Protein AF-Q11071-F1 (afdb_monomer_lite)

pLDDT: mean 71.03, std 14.25, range [36.12, 90.06]

Organism: Caenorhabditis elegans (NCBI:txid6239)

Radius of gyration: 27.23 Å; chains: 1; bounding box: 65×76×70 Å

Secondary structure (DSSP, 8-state):
-------TTTHHHHHHHHHHHHHHHHHHHHHHHHHHHHHHT---TT--TTHHHHHHHHHHHHHHHHHHHHHHHHHHHHHHS-HHHHHHHHHHHHHHHHHHHHHHHHT-HHHHHHHHHHHHHHHHHHHHHHHHHHHHHH-TTSHHHHHHHGGGTTSSS-HHHHHHHHHHHHHHHHHHHHHHHHHHHHHHHHHHHHHHHHHHHHHHHHHHHHHTTSGGG---

Foldseek 3Di:
DDDDPPDPPPVVVVVVVVVVVVVVVVVVVVVVVVVVVVVVPPPPPPPPVPVVVVLLVVLVVLLVVCVVLLVVVLVVCVLQHDPVVSVVSCVLSVVLSVLSNVCSVVVDLVSLVVNLVVLVVVLVVLVVLLVLLVVLLVCVPDPSVVSRCVSVVPPPDDSSVVSVVSSVVSVVSSVSSVVSSVSSVVSSVVVVVVVVVVVVVVVVVVVVVVVVVPPVPPPD

Structure (mmCIF, N/CA/C/O backbone):
data_AF-Q11071-F1
#
_entry.id   AF-Q11071-F1
#
loop_
_atom_site.group_PDB
_atom_site.id
_atom_site.type_symbol
_atom_site.label_atom_id
_atom_site.label_alt_id
_atom_site.label_comp_id
_atom_site.label_asym_id
_atom_site.label_entity_id
_atom_site.label_seq_id
_atom_site.pdbx_PDB_ins_code
_atom_site.Cartn_x
_atom_site.Cartn_y
_atom_site.Cartn_z
_atom_site.occupancy
_atom_site.B_iso_or_equiv
_atom_site.auth_seq_id
_atom_site.auth_comp_id
_atom_site.auth_asym_id
_atom_site.auth_atom_id
_atom_site.pdbx_PDB_model_num
ATOM 1 N N . MET A 1 1 ? 12.630 -41.590 -46.627 1.00 36.50 1 MET A N 1
ATOM 2 C CA . MET A 1 1 ? 12.258 -41.739 -45.205 1.00 36.50 1 MET A CA 1
ATOM 3 C C . MET A 1 1 ? 13.290 -40.923 -44.448 1.00 36.50 1 MET A C 1
ATOM 5 O O . MET A 1 1 ? 14.458 -41.226 -44.630 1.00 36.50 1 MET A O 1
ATOM 9 N N . ASN A 1 2 ? 12.931 -39.683 -44.095 1.00 38.84 2 ASN A N 1
ATOM 10 C CA . ASN A 1 2 ? 12.589 -39.253 -42.719 1.00 38.84 2 ASN A CA 1
ATOM 11 C C . ASN A 1 2 ? 13.829 -39.336 -41.819 1.00 38.84 2 ASN A C 1
ATOM 13 O O . ASN A 1 2 ? 14.460 -40.381 -41.795 1.00 38.84 2 ASN A O 1
ATOM 17 N N . GLU A 1 3 ? 14.264 -38.325 -41.088 1.00 42.88 3 GLU A N 1
ATOM 18 C CA . GLU A 1 3 ? 13.745 -37.036 -40.618 1.00 42.88 3 GLU A CA 1
ATOM 19 C C . GLU A 1 3 ? 14.982 -36.144 -40.406 1.00 42.88 3 GLU A C 1
ATOM 21 O O . GLU A 1 3 ? 16.082 -36.676 -40.428 1.00 42.88 3 GLU A O 1
ATOM 26 N N . ASP A 1 4 ? 14.813 -34.825 -40.278 1.00 44.47 4 ASP A N 1
ATOM 27 C CA . ASP A 1 4 ? 15.576 -33.961 -39.345 1.00 44.47 4 ASP A CA 1
ATOM 28 C C . ASP A 1 4 ? 15.212 -32.491 -39.622 1.00 44.47 4 ASP A C 1
ATOM 30 O O . ASP A 1 4 ? 16.012 -31.652 -40.026 1.00 44.47 4 ASP A O 1
ATOM 34 N N . ASN A 1 5 ? 13.930 -32.177 -39.420 1.00 42.75 5 ASN A N 1
ATOM 35 C CA . ASN A 1 5 ? 13.449 -30.811 -39.241 1.00 42.75 5 ASN A CA 1
ATOM 36 C C . ASN A 1 5 ? 13.409 -30.533 -37.734 1.00 42.75 5 ASN A C 1
ATOM 38 O O . ASN A 1 5 ? 12.334 -30.624 -37.156 1.00 42.75 5 ASN A O 1
ATOM 42 N N . HIS A 1 6 ? 14.539 -30.246 -37.078 1.00 44.31 6 HIS A N 1
ATOM 43 C CA . HIS A 1 6 ? 14.520 -29.751 -35.690 1.00 44.31 6 HIS A CA 1
ATOM 44 C C . HIS A 1 6 ? 15.810 -29.017 -35.259 1.00 44.31 6 HIS A C 1
ATOM 46 O O . HIS A 1 6 ? 16.334 -29.266 -34.184 1.00 44.31 6 HIS A O 1
ATOM 52 N N . GLU A 1 7 ? 16.308 -28.047 -36.036 1.00 44.81 7 GLU A N 1
ATOM 53 C CA . GLU A 1 7 ? 17.366 -27.125 -35.544 1.00 44.81 7 GLU A CA 1
ATOM 54 C C . GLU A 1 7 ? 17.060 -25.627 -35.726 1.00 44.81 7 GLU A C 1
ATOM 56 O O . GLU A 1 7 ? 17.846 -24.766 -35.340 1.00 44.81 7 GLU A O 1
ATOM 61 N N . SER A 1 8 ? 15.875 -25.257 -36.218 1.00 44.81 8 SER A N 1
ATOM 62 C CA . SER A 1 8 ? 15.530 -23.843 -36.453 1.00 44.81 8 SER A CA 1
ATOM 63 C C . SER A 1 8 ? 15.070 -23.068 -35.206 1.00 44.81 8 SER A C 1
ATOM 65 O O . SER A 1 8 ? 14.803 -21.874 -35.311 1.00 44.81 8 SER A O 1
ATOM 67 N N . SER A 1 9 ? 14.959 -23.704 -34.032 1.00 50.16 9 SER A N 1
ATOM 68 C CA . SER A 1 9 ? 14.473 -23.041 -32.805 1.00 50.16 9 SER A CA 1
ATOM 69 C C . SER A 1 9 ? 15.565 -22.643 -31.806 1.00 50.16 9 SER A C 1
ATOM 71 O O . SER A 1 9 ? 15.264 -21.872 -30.900 1.00 50.16 9 SER A O 1
ATOM 73 N N . SER A 1 10 ? 16.818 -23.093 -31.962 1.00 50.28 10 SER A N 1
ATOM 74 C CA . SER A 1 10 ? 17.903 -22.729 -31.027 1.00 50.28 10 SER A CA 1
ATOM 75 C C . SER A 1 10 ? 18.514 -21.356 -31.329 1.00 50.28 10 SER A C 1
ATOM 77 O O . SER A 1 10 ? 18.768 -20.579 -30.413 1.00 50.28 10 SER A O 1
ATOM 79 N N . SER A 1 11 ? 18.681 -21.000 -32.608 1.00 52.38 11 SER A N 1
ATOM 80 C CA . SER A 1 11 ? 19.392 -19.769 -33.002 1.00 52.38 11 SER A CA 1
ATOM 81 C C . SER A 1 11 ? 18.664 -18.473 -32.621 1.00 52.38 11 SER A C 1
ATOM 83 O O . SER A 1 11 ? 19.285 -17.420 -32.487 1.00 52.38 11 SER A O 1
ATOM 85 N N . GLY A 1 12 ? 17.344 -18.530 -32.420 1.00 52.00 12 GLY A N 1
ATOM 86 C CA . GLY A 1 12 ? 16.546 -17.370 -32.022 1.00 52.00 12 GLY A CA 1
ATOM 87 C C . GLY A 1 12 ? 16.786 -16.928 -30.576 1.00 52.00 12 GLY A C 1
ATOM 88 O O . GLY A 1 12 ? 16.732 -15.731 -30.295 1.00 52.00 12 GLY A O 1
ATOM 89 N N . CYS A 1 13 ? 17.072 -17.869 -29.667 1.00 50.22 13 CYS A N 1
ATOM 90 C CA . CYS A 1 13 ? 17.353 -17.559 -28.264 1.00 50.22 13 CYS A CA 1
ATOM 91 C C . CYS A 1 13 ? 18.758 -16.978 -28.082 1.00 50.22 13 CYS A C 1
ATOM 93 O O . CYS A 1 13 ? 18.899 -15.986 -27.368 1.00 50.22 13 CYS A O 1
ATOM 95 N N . ASP A 1 14 ? 19.762 -17.527 -28.768 1.00 59.16 14 ASP A N 1
ATOM 96 C CA . ASP A 1 14 ? 21.152 -17.067 -28.648 1.00 59.16 14 ASP A CA 1
ATOM 97 C C . ASP A 1 14 ? 21.303 -15.610 -29.106 1.00 59.16 14 ASP A C 1
ATOM 99 O O . ASP A 1 14 ? 21.847 -14.780 -28.378 1.00 59.16 14 ASP A O 1
ATOM 103 N N . ASN A 1 15 ? 20.687 -15.251 -30.238 1.00 63.69 15 ASN A N 1
ATOM 104 C CA . ASN A 1 15 ? 20.691 -13.875 -30.745 1.00 63.69 15 ASN A CA 1
ATOM 105 C C . ASN A 1 15 ? 19.992 -12.890 -29.790 1.00 63.69 15 ASN A C 1
ATOM 107 O O . ASN A 1 15 ? 20.381 -11.725 -29.686 1.00 63.69 15 ASN A O 1
ATOM 111 N N . GLN A 1 16 ? 18.947 -13.338 -29.086 1.00 67.44 16 GLN A N 1
ATOM 112 C CA . GLN A 1 16 ? 18.224 -12.494 -28.136 1.00 67.44 16 GLN A CA 1
ATOM 113 C C . GLN A 1 16 ? 19.032 -12.279 -26.848 1.00 67.44 16 GLN A C 1
ATOM 115 O O . GLN A 1 16 ? 19.035 -11.175 -26.299 1.00 67.44 16 GLN A O 1
ATOM 120 N N . ILE A 1 17 ? 19.750 -13.311 -26.392 1.00 68.81 17 ILE A N 1
ATOM 121 C CA . ILE A 1 17 ? 20.657 -13.223 -25.244 1.00 68.81 17 ILE A CA 1
ATOM 122 C C . ILE A 1 17 ? 21.839 -12.311 -25.580 1.00 68.81 17 ILE A C 1
ATOM 124 O O . ILE A 1 17 ? 22.133 -11.413 -24.793 1.00 68.81 17 ILE A O 1
ATOM 128 N N . GLU A 1 18 ? 22.468 -12.461 -26.750 1.00 69.44 18 GLU A N 1
ATOM 129 C CA . GLU A 1 18 ? 23.557 -11.572 -27.175 1.00 69.44 18 GLU A CA 1
ATOM 130 C C . GLU A 1 18 ? 23.107 -10.111 -27.266 1.00 69.44 18 GLU A C 1
ATOM 132 O O . GLU A 1 18 ? 23.818 -9.219 -26.798 1.00 69.44 18 GLU A O 1
ATOM 137 N N . PHE A 1 19 ? 21.904 -9.848 -27.788 1.00 72.62 19 PHE A N 1
ATOM 138 C CA . PHE A 1 19 ? 21.353 -8.494 -27.830 1.00 72.62 19 PHE A CA 1
ATOM 139 C C . PHE A 1 19 ? 21.154 -7.912 -26.422 1.00 72.62 19 PHE A C 1
ATOM 141 O O . PHE A 1 19 ? 21.550 -6.775 -26.160 1.00 72.62 19 PHE A O 1
ATOM 148 N N . LEU A 1 20 ? 20.603 -8.695 -25.489 1.00 65.38 20 LEU A N 1
ATOM 149 C CA . LEU A 1 20 ? 20.411 -8.268 -24.100 1.00 65.38 20 LEU A CA 1
ATOM 150 C C . LEU A 1 20 ? 21.740 -8.040 -23.366 1.00 65.38 20 LEU A C 1
ATOM 152 O O . LEU A 1 20 ? 21.858 -7.076 -22.607 1.00 65.38 20 LEU A O 1
ATOM 156 N N . VAL A 1 21 ? 22.744 -8.892 -23.597 1.00 72.88 21 VAL A N 1
ATOM 157 C CA . VAL A 1 21 ? 24.089 -8.749 -23.016 1.00 72.88 21 VAL A CA 1
ATOM 158 C C . VAL A 1 21 ? 24.789 -7.518 -23.587 1.00 72.88 21 VAL A C 1
ATOM 160 O O . VAL A 1 21 ? 25.331 -6.722 -22.820 1.00 72.88 21 VAL A O 1
ATOM 163 N N . SER A 1 22 ? 24.713 -7.301 -24.901 1.00 74.12 22 SER A N 1
ATOM 164 C CA . SER A 1 22 ? 25.274 -6.119 -25.562 1.00 74.12 22 SER A CA 1
ATOM 165 C C . SER A 1 22 ? 24.619 -4.828 -25.060 1.00 74.12 22 SER A C 1
ATOM 167 O O . SER A 1 22 ? 25.308 -3.873 -24.692 1.00 74.12 22 SER A O 1
ATOM 169 N N . GLU A 1 23 ? 23.288 -4.810 -24.921 1.00 69.69 23 GLU A N 1
ATOM 170 C CA . GLU A 1 23 ? 22.577 -3.660 -24.360 1.00 69.69 23 GLU A CA 1
ATOM 171 C C . GLU A 1 23 ? 22.965 -3.417 -22.889 1.00 69.69 23 GLU A C 1
ATOM 173 O O . GLU A 1 23 ? 23.154 -2.267 -22.476 1.00 69.69 23 GLU A O 1
ATOM 178 N N . ALA A 1 24 ? 23.140 -4.482 -22.098 1.00 62.06 24 ALA A N 1
ATOM 179 C CA . ALA A 1 24 ? 23.578 -4.398 -20.707 1.00 62.06 24 ALA A CA 1
ATOM 180 C C . ALA A 1 24 ? 25.017 -3.871 -20.580 1.00 62.06 24 ALA A C 1
ATOM 182 O O . ALA A 1 24 ? 25.269 -2.982 -19.761 1.00 62.06 24 ALA A O 1
ATOM 183 N N . GLU A 1 25 ? 25.952 -4.343 -21.408 1.00 69.94 25 GLU A N 1
ATOM 184 C CA . GLU A 1 25 ? 27.324 -3.831 -21.448 1.00 69.94 25 GLU A CA 1
ATOM 185 C C . GLU A 1 25 ? 27.373 -2.371 -21.887 1.00 69.94 25 GLU A C 1
ATOM 187 O O . GLU A 1 25 ? 28.080 -1.562 -21.285 1.00 69.94 25 GLU A O 1
ATOM 192 N N . GLN A 1 26 ? 26.596 -2.001 -22.903 1.00 71.25 26 GLN A N 1
ATOM 193 C CA . GLN A 1 26 ? 26.550 -0.633 -23.403 1.00 71.25 26 GLN A CA 1
ATOM 194 C C . GLN A 1 26 ? 25.888 0.316 -22.400 1.00 71.25 26 GLN A C 1
ATOM 196 O O . GLN A 1 26 ? 26.291 1.475 -22.274 1.00 71.25 26 GLN A O 1
ATOM 201 N N . ARG A 1 27 ? 24.906 -0.156 -21.622 1.00 61.56 27 ARG A N 1
ATOM 202 C CA . ARG A 1 27 ? 24.421 0.567 -20.436 1.00 61.56 27 ARG A CA 1
ATOM 203 C C . ARG A 1 27 ? 25.525 0.701 -19.389 1.00 61.56 27 ARG A C 1
ATOM 205 O O . ARG A 1 27 ? 25.718 1.799 -18.883 1.00 61.56 27 ARG A O 1
ATOM 212 N N . ARG A 1 28 ? 26.293 -0.356 -19.115 1.00 60.75 28 ARG A N 1
ATOM 213 C CA . ARG A 1 28 ? 27.380 -0.340 -18.120 1.00 60.75 28 ARG A CA 1
ATOM 214 C C . ARG A 1 28 ? 28.510 0.622 -18.493 1.00 60.75 28 ARG A C 1
ATOM 216 O O . ARG A 1 28 ? 28.950 1.387 -17.644 1.00 60.75 28 ARG A O 1
ATOM 223 N N . ARG A 1 29 ? 28.938 0.646 -19.760 1.00 61.62 29 ARG A N 1
ATOM 224 C CA . ARG A 1 29 ? 29.950 1.599 -20.252 1.00 61.62 29 ARG A CA 1
ATOM 225 C C . ARG A 1 29 ? 29.457 3.038 -20.162 1.00 61.62 29 ARG A C 1
ATOM 227 O O . ARG A 1 29 ? 30.209 3.896 -19.717 1.00 61.62 29 ARG A O 1
ATOM 234 N N . ARG A 1 30 ? 28.192 3.291 -20.520 1.00 63.41 30 ARG A N 1
ATOM 235 C CA . ARG A 1 30 ? 27.581 4.620 -20.363 1.00 63.41 30 ARG A CA 1
ATOM 236 C C . ARG A 1 30 ? 27.528 5.054 -18.901 1.00 63.41 30 ARG A C 1
ATOM 238 O O . ARG A 1 30 ? 27.844 6.199 -18.626 1.00 63.41 30 ARG A O 1
ATOM 245 N N . VAL A 1 31 ? 27.197 4.150 -17.976 1.00 60.09 31 VAL A N 1
ATOM 246 C CA . VAL A 1 31 ? 27.212 4.443 -16.532 1.00 60.09 31 VAL A CA 1
ATOM 247 C C . VAL A 1 31 ? 28.629 4.744 -16.039 1.00 60.09 31 VAL A C 1
ATOM 249 O O . VAL A 1 31 ? 28.816 5.752 -15.375 1.00 60.09 31 VAL A O 1
ATOM 252 N N . ASN A 1 32 ? 29.636 3.951 -16.417 1.00 59.84 32 ASN A N 1
ATOM 253 C CA . ASN A 1 32 ? 31.022 4.200 -16.001 1.00 59.84 32 ASN A CA 1
ATOM 254 C C . ASN A 1 32 ? 31.577 5.520 -16.561 1.00 59.84 32 ASN A C 1
ATOM 256 O O . ASN A 1 32 ? 32.271 6.253 -15.858 1.00 59.84 32 ASN A O 1
ATOM 260 N N . HIS A 1 33 ? 31.279 5.832 -17.826 1.00 58.00 33 HIS A N 1
ATOM 261 C CA . HIS A 1 33 ? 31.698 7.094 -18.432 1.00 58.00 33 HIS A CA 1
ATOM 262 C C . HIS A 1 33 ? 31.021 8.286 -17.744 1.00 58.00 33 HIS A C 1
ATOM 264 O O . HIS A 1 33 ? 31.693 9.264 -17.425 1.00 58.00 33 HIS A O 1
ATOM 270 N N . LEU A 1 34 ? 29.729 8.158 -17.434 1.00 55.38 34 LEU A N 1
ATOM 271 C CA . LEU A 1 34 ? 28.961 9.140 -16.677 1.00 55.38 34 LEU A CA 1
ATOM 272 C C . LEU A 1 34 ? 29.516 9.333 -15.257 1.00 55.38 34 LEU A C 1
ATOM 274 O O . LEU A 1 34 ? 29.673 10.465 -14.818 1.00 55.38 34 LEU A O 1
ATOM 278 N N . ASP A 1 35 ? 29.857 8.250 -14.549 1.00 50.53 35 ASP A N 1
ATOM 279 C CA . ASP A 1 35 ? 30.454 8.326 -13.209 1.00 50.53 35 ASP A CA 1
ATOM 280 C C . ASP A 1 35 ? 31.810 9.055 -13.240 1.00 50.53 35 ASP A C 1
ATOM 282 O O . ASP A 1 35 ? 32.151 9.757 -12.288 1.00 50.53 35 ASP A O 1
ATOM 286 N N . THR A 1 36 ? 32.560 8.938 -14.341 1.00 58.50 36 THR A N 1
ATOM 287 C CA . THR A 1 36 ? 33.844 9.633 -14.526 1.00 58.50 36 THR A CA 1
ATOM 288 C C . THR A 1 36 ? 33.645 11.122 -14.834 1.00 58.50 36 THR A C 1
ATOM 290 O O . THR A 1 36 ? 34.342 11.961 -14.270 1.00 58.50 36 THR A O 1
ATOM 293 N N . GLU A 1 37 ? 32.669 11.471 -15.681 1.00 53.06 37 GLU A N 1
ATOM 294 C CA . GLU A 1 37 ? 32.347 12.869 -16.016 1.00 53.06 37 GLU A CA 1
ATOM 295 C C . GLU A 1 37 ? 31.746 13.630 -14.829 1.00 53.06 37 GLU A C 1
ATOM 297 O O . GLU A 1 37 ? 32.111 14.778 -14.578 1.00 53.06 37 GLU A O 1
ATOM 302 N N . VAL A 1 38 ? 30.880 12.979 -14.047 1.00 50.75 38 VAL A N 1
ATOM 303 C CA . VAL A 1 38 ? 30.287 13.575 -12.842 1.00 50.75 38 VAL A CA 1
ATOM 304 C C . VAL A 1 38 ? 31.353 13.830 -11.770 1.00 50.75 38 VAL A C 1
ATOM 306 O O . VAL A 1 38 ? 31.329 14.896 -11.159 1.00 50.75 38 VAL A O 1
ATOM 309 N N . HIS A 1 39 ? 32.339 12.937 -11.598 1.00 47.88 39 HIS A N 1
ATOM 310 C CA . HIS A 1 39 ? 33.484 13.193 -10.706 1.00 47.88 39 HIS A CA 1
ATOM 311 C C . HIS A 1 39 ? 34.322 14.407 -11.144 1.00 47.88 39 HIS A C 1
ATOM 313 O O . HIS A 1 39 ? 34.897 15.094 -10.302 1.00 47.88 39 HIS A O 1
ATOM 319 N N . GLY A 1 40 ? 34.399 14.686 -12.448 1.00 48.75 40 GLY A N 1
ATOM 320 C CA . GLY A 1 40 ? 35.151 15.824 -12.985 1.00 48.75 40 GLY A CA 1
ATOM 321 C C . GLY A 1 40 ? 34.496 17.189 -12.747 1.00 48.75 40 GLY A C 1
ATOM 322 O O . GLY A 1 40 ? 35.185 18.206 -12.772 1.00 48.75 40 GLY A O 1
ATOM 323 N N . LEU A 1 41 ? 33.184 17.233 -12.496 1.00 46.84 41 LEU A N 1
ATOM 324 C CA . LEU A 1 41 ? 32.409 18.478 -12.410 1.00 46.84 41 LEU A CA 1
ATOM 325 C C . LEU A 1 41 ? 32.324 19.086 -11.001 1.00 46.84 41 LEU A C 1
ATOM 327 O O . LEU A 1 41 ? 31.659 20.106 -10.831 1.00 46.84 41 LEU A O 1
ATOM 331 N N . GLY A 1 42 ? 32.993 18.511 -9.993 1.00 41.66 42 GLY A N 1
ATOM 332 C CA . GLY A 1 42 ? 33.158 19.120 -8.660 1.00 41.66 42 GLY A CA 1
ATOM 333 C C . GLY A 1 42 ? 31.860 19.385 -7.876 1.00 41.66 42 GLY A C 1
ATOM 334 O O . GLY A 1 42 ? 31.904 19.946 -6.782 1.00 41.66 42 GLY A O 1
ATOM 335 N N . TYR A 1 43 ? 30.705 18.980 -8.410 1.00 40.56 43 TYR A N 1
ATOM 336 C CA . TYR A 1 43 ? 29.418 18.994 -7.730 1.00 40.56 43 TYR A CA 1
ATOM 337 C C . TYR A 1 43 ? 29.271 17.693 -6.951 1.00 40.56 43 TYR A C 1
ATOM 339 O O . TYR A 1 43 ? 28.659 16.724 -7.396 1.00 40.56 43 TYR A O 1
ATOM 347 N N . ASP A 1 44 ? 29.820 17.725 -5.744 1.00 42.28 44 ASP A N 1
ATOM 348 C CA . ASP A 1 44 ? 29.814 16.634 -4.780 1.00 42.28 44 ASP A CA 1
ATOM 349 C C . ASP A 1 44 ? 28.788 16.840 -3.636 1.00 42.28 44 ASP A C 1
ATOM 351 O O . ASP A 1 44 ? 29.124 16.600 -2.477 1.00 42.28 44 ASP A O 1
ATOM 355 N N . PRO A 1 45 ? 27.503 17.223 -3.851 1.00 45.41 45 PRO A N 1
ATOM 356 C CA . PRO A 1 45 ? 26.546 17.104 -2.752 1.00 45.41 45 PRO A CA 1
ATOM 357 C C . PRO A 1 45 ? 26.273 15.631 -2.390 1.00 45.41 45 PRO A C 1
ATOM 359 O O . PRO A 1 45 ? 25.679 15.365 -1.347 1.00 45.41 45 PRO A O 1
ATOM 362 N N . PHE A 1 46 ? 26.726 14.660 -3.200 1.00 41.12 46 PHE A N 1
ATOM 363 C CA . PHE A 1 46 ? 26.522 13.233 -2.941 1.00 41.12 46 PHE A CA 1
ATOM 364 C C . PHE A 1 46 ? 27.715 12.324 -3.294 1.00 41.12 46 PHE A C 1
ATOM 366 O O . PHE A 1 46 ? 27.493 11.161 -3.648 1.00 41.12 46 PHE A O 1
ATOM 373 N N . SER A 1 47 ? 28.968 12.767 -3.113 1.00 36.53 47 SER A N 1
ATOM 374 C CA . SER A 1 47 ? 30.128 11.855 -3.028 1.00 36.53 47 SER A CA 1
ATOM 375 C C . SER A 1 47 ? 30.120 11.060 -1.712 1.00 36.53 47 SER A C 1
ATOM 377 O O . SER A 1 47 ? 31.016 11.101 -0.880 1.00 36.53 47 SER A O 1
ATOM 379 N N . TYR A 1 48 ? 29.064 10.272 -1.515 1.00 40.59 48 TYR A N 1
ATOM 380 C CA . TYR A 1 48 ? 28.990 9.234 -0.496 1.00 40.59 48 TYR A CA 1
ATOM 381 C C . TYR A 1 48 ? 28.841 7.892 -1.213 1.00 40.59 48 TYR A C 1
ATOM 383 O O . TYR A 1 48 ? 27.734 7.407 -1.467 1.00 40.59 48 TYR A O 1
ATOM 391 N N . CYS A 1 49 ? 29.994 7.297 -1.531 1.00 41.38 49 CYS A N 1
ATOM 392 C CA . CYS A 1 49 ? 30.230 6.082 -2.330 1.00 41.38 49 CYS A CA 1
ATOM 393 C C . CYS A 1 49 ? 29.584 4.772 -1.799 1.00 41.38 49 CYS A C 1
ATOM 395 O O . CYS A 1 49 ? 29.968 3.676 -2.189 1.00 41.38 49 CYS A O 1
ATOM 397 N N . GLY A 1 50 ? 28.584 4.851 -0.916 1.00 36.12 50 GLY A N 1
ATOM 398 C CA . GLY A 1 50 ? 27.857 3.703 -0.358 1.00 36.12 50 GLY A CA 1
ATOM 399 C C . GLY A 1 50 ? 26.333 3.855 -0.342 1.00 36.12 50 GLY A C 1
ATOM 400 O O . GLY A 1 50 ? 25.628 2.891 -0.043 1.00 36.12 50 GLY A O 1
ATOM 401 N N . ARG A 1 51 ? 25.781 5.033 -0.685 1.00 42.94 51 ARG A N 1
ATOM 402 C CA . ARG A 1 51 ? 24.339 5.281 -0.520 1.00 42.94 51 ARG A CA 1
ATOM 403 C C . ARG A 1 51 ? 23.474 4.772 -1.671 1.00 42.94 51 ARG A C 1
ATOM 405 O O . ARG A 1 51 ? 22.384 4.309 -1.386 1.00 42.94 51 ARG A O 1
ATOM 412 N N . ARG A 1 52 ? 23.913 4.772 -2.941 1.00 50.72 52 ARG A N 1
ATOM 413 C CA . ARG A 1 52 ? 23.077 4.243 -4.054 1.00 50.72 52 ARG A CA 1
ATOM 414 C C . ARG A 1 52 ? 22.695 2.776 -3.839 1.00 50.72 52 ARG A C 1
ATOM 416 O O . ARG A 1 52 ? 21.535 2.414 -4.008 1.00 50.72 52 ARG A O 1
ATOM 423 N N . VAL A 1 53 ? 23.657 1.955 -3.409 1.00 51.69 53 VAL A N 1
ATOM 424 C CA . VAL A 1 53 ? 23.403 0.554 -3.041 1.00 51.69 53 VAL A CA 1
ATOM 425 C C . VAL A 1 53 ? 22.472 0.490 -1.834 1.00 51.69 53 VAL A C 1
ATOM 427 O O . VAL A 1 53 ? 21.539 -0.298 -1.846 1.00 51.69 53 VAL A O 1
ATOM 430 N N . HIS A 1 54 ? 22.668 1.355 -0.836 1.00 53.97 54 HIS A N 1
ATOM 431 C CA . HIS A 1 54 ? 21.828 1.398 0.360 1.00 53.97 54 HIS A CA 1
ATOM 432 C C . HIS A 1 54 ? 20.386 1.837 0.079 1.00 53.97 54 HIS A C 1
ATOM 434 O O . HIS A 1 54 ? 19.475 1.264 0.656 1.00 53.97 54 HIS A O 1
ATOM 440 N N . VAL A 1 55 ? 20.163 2.821 -0.797 1.00 57.12 55 VAL A N 1
ATOM 441 C CA . VAL A 1 55 ? 18.829 3.293 -1.196 1.00 57.12 55 VAL A CA 1
ATOM 442 C C . VAL A 1 55 ? 18.111 2.185 -1.952 1.00 57.12 55 VAL A C 1
ATOM 444 O O . VAL A 1 55 ? 17.049 1.762 -1.521 1.00 57.12 55 VAL A O 1
ATOM 447 N N . LEU A 1 56 ? 18.741 1.615 -2.986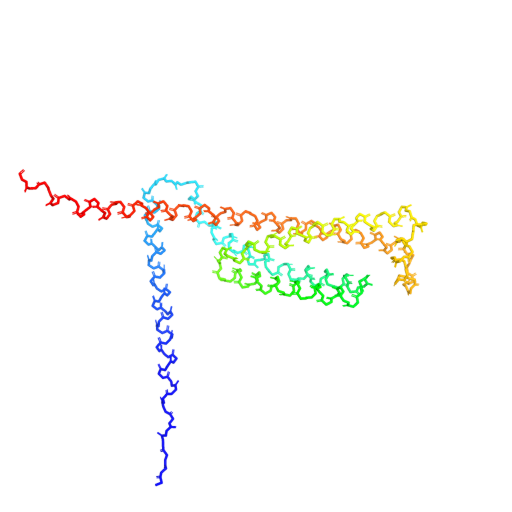 1.00 60.12 56 LEU A N 1
ATOM 448 C CA . LEU A 1 56 ? 18.164 0.491 -3.732 1.00 60.12 56 LEU A CA 1
ATOM 449 C C . LEU A 1 56 ? 17.911 -0.734 -2.841 1.00 60.12 56 LEU A C 1
ATOM 451 O O . LEU A 1 56 ? 16.921 -1.444 -3.022 1.00 60.12 56 LEU A O 1
ATOM 455 N N . LEU A 1 57 ? 18.797 -1.001 -1.878 1.00 64.62 57 LEU A N 1
ATOM 456 C CA . LEU A 1 57 ? 18.624 -2.069 -0.897 1.00 64.62 57 LEU A CA 1
ATOM 457 C C . LEU A 1 57 ? 17.489 -1.746 0.079 1.00 64.62 57 LEU A C 1
ATOM 459 O O . LEU A 1 57 ? 16.716 -2.649 0.391 1.00 64.62 57 LEU A O 1
ATOM 463 N N . LEU A 1 58 ? 17.326 -0.484 0.493 1.00 65.06 58 LEU A N 1
ATOM 464 C CA . LEU A 1 58 ? 16.180 -0.036 1.284 1.00 65.06 58 LEU A CA 1
ATOM 465 C C . LEU A 1 58 ? 14.884 -0.252 0.512 1.00 65.06 58 LEU A C 1
ATOM 467 O O . LEU A 1 58 ? 13.963 -0.841 1.062 1.00 65.06 58 LEU A O 1
ATOM 471 N N . THR A 1 59 ? 14.817 0.153 -0.758 1.00 67.44 59 THR A N 1
ATOM 472 C CA . THR A 1 59 ? 13.622 -0.024 -1.590 1.00 67.44 59 THR A CA 1
ATOM 473 C C . THR A 1 59 ? 13.282 -1.509 -1.750 1.00 67.44 59 THR A C 1
ATOM 475 O O . THR A 1 59 ? 12.116 -1.888 -1.652 1.00 67.44 59 THR A O 1
ATOM 478 N N . LYS A 1 60 ? 14.287 -2.384 -1.924 1.00 70.25 60 LYS A N 1
ATOM 479 C CA . LYS A 1 60 ? 14.089 -3.845 -1.946 1.00 70.25 60 LYS A CA 1
ATOM 480 C C . LYS A 1 60 ? 13.582 -4.381 -0.609 1.00 70.25 60 LYS A C 1
ATOM 482 O O . LYS A 1 60 ? 12.623 -5.145 -0.593 1.00 70.25 60 LYS A O 1
ATOM 487 N N . LEU A 1 61 ? 14.201 -3.975 0.499 1.00 72.25 61 LEU A N 1
ATOM 488 C CA . LEU A 1 61 ? 13.792 -4.382 1.843 1.00 72.25 61 LEU A CA 1
ATOM 489 C C . LEU A 1 61 ? 12.351 -3.940 2.123 1.00 72.25 61 LEU A C 1
ATOM 491 O O . LEU A 1 61 ? 11.551 -4.733 2.603 1.00 72.25 61 LEU A O 1
ATOM 495 N N . ILE A 1 62 ? 12.003 -2.709 1.756 1.00 71.12 62 ILE A N 1
ATOM 496 C CA . ILE A 1 62 ? 10.657 -2.150 1.896 1.00 71.12 62 ILE A CA 1
ATOM 497 C C . ILE A 1 62 ? 9.665 -2.906 1.028 1.00 71.12 62 ILE A C 1
ATOM 499 O O . ILE A 1 62 ? 8.610 -3.267 1.530 1.00 71.12 62 ILE A O 1
ATOM 503 N N . SER A 1 63 ? 10.004 -3.200 -0.231 1.00 69.50 63 SER A N 1
ATOM 504 C CA . SER A 1 63 ? 9.137 -3.990 -1.107 1.00 69.50 63 SER A CA 1
ATOM 505 C C . SER A 1 63 ? 8.846 -5.375 -0.540 1.00 69.50 63 SER A C 1
ATOM 507 O O . SER A 1 63 ? 7.788 -5.910 -0.840 1.00 69.50 63 SER A O 1
ATOM 509 N N . VAL A 1 64 ? 9.762 -5.972 0.225 1.00 73.50 64 VAL A N 1
ATOM 510 C CA . VAL A 1 64 ? 9.528 -7.253 0.908 1.00 73.50 64 VAL A CA 1
ATOM 511 C C . VAL A 1 64 ? 8.722 -7.041 2.190 1.00 73.50 64 VAL A C 1
ATOM 513 O O . VAL A 1 64 ? 7.821 -7.823 2.482 1.00 73.50 64 VAL A O 1
ATOM 516 N N . LEU A 1 65 ? 9.005 -5.970 2.936 1.00 74.31 65 LEU A N 1
ATOM 517 C CA . LEU A 1 65 ? 8.342 -5.646 4.198 1.00 74.31 65 LEU A CA 1
ATOM 518 C C . LEU A 1 65 ? 6.873 -5.240 4.002 1.00 74.31 65 LEU A C 1
ATOM 520 O O . LEU A 1 65 ? 6.052 -5.543 4.857 1.00 74.31 65 LEU A O 1
ATOM 524 N N . THR A 1 66 ? 6.513 -4.586 2.893 1.00 73.31 66 THR A N 1
ATOM 525 C CA . THR A 1 66 ? 5.130 -4.164 2.603 1.00 73.31 66 THR A CA 1
ATOM 526 C C . THR A 1 66 ? 4.201 -5.328 2.272 1.00 73.31 66 THR A C 1
ATOM 528 O O . THR A 1 66 ? 3.000 -5.216 2.502 1.00 73.31 66 THR A O 1
ATOM 531 N N . ILE A 1 67 ? 4.725 -6.466 1.801 1.00 78.69 67 ILE A N 1
ATOM 532 C CA . ILE A 1 67 ? 3.922 -7.651 1.457 1.00 78.69 67 ILE A CA 1
ATOM 533 C C . ILE A 1 67 ? 3.089 -8.158 2.642 1.00 78.69 67 ILE A C 1
ATOM 535 O O . ILE A 1 67 ? 1.863 -8.206 2.514 1.00 78.69 67 ILE A O 1
ATOM 539 N N . PRO A 1 68 ? 3.684 -8.506 3.802 1.00 79.06 68 PRO A N 1
ATOM 540 C CA . PRO A 1 68 ? 2.905 -8.958 4.950 1.00 79.06 68 PRO A CA 1
ATOM 541 C C . PRO A 1 68 ? 1.941 -7.881 5.463 1.00 79.06 68 PRO A C 1
ATOM 543 O O . PRO A 1 68 ? 0.853 -8.221 5.921 1.00 79.06 68 PRO A O 1
ATOM 546 N N . PHE A 1 69 ? 2.286 -6.595 5.338 1.00 78.38 69 PHE A N 1
ATOM 547 C CA . PHE A 1 69 ? 1.387 -5.506 5.725 1.00 78.38 69 PHE A CA 1
ATOM 548 C C . PHE A 1 69 ? 0.145 -5.433 4.835 1.00 78.38 69 PHE A C 1
ATOM 550 O O . PHE A 1 69 ? -0.967 -5.358 5.353 1.00 78.38 69 PHE A O 1
ATOM 557 N N . TYR A 1 70 ? 0.295 -5.531 3.513 1.00 80.75 70 TYR A N 1
ATOM 558 C CA . TYR A 1 70 ? -0.858 -5.561 2.615 1.00 80.75 70 TYR A CA 1
ATOM 559 C C . TYR A 1 70 ? -1.718 -6.807 2.824 1.00 80.75 70 TYR A C 1
ATOM 561 O O . TYR A 1 70 ? -2.941 -6.703 2.807 1.00 80.75 70 TYR A O 1
ATOM 569 N N . VAL A 1 71 ? -1.109 -7.966 3.093 1.00 82.69 71 VAL A N 1
ATOM 570 C CA . VAL A 1 71 ? -1.857 -9.180 3.454 1.00 82.69 71 VAL A CA 1
ATOM 571 C C . VAL A 1 71 ? -2.660 -8.963 4.741 1.00 82.69 71 VAL A C 1
ATOM 573 O O . VAL A 1 71 ? -3.840 -9.305 4.780 1.00 82.69 71 VAL A O 1
ATOM 576 N N . ALA A 1 72 ? -2.074 -8.337 5.766 1.00 80.88 72 ALA A N 1
ATOM 577 C CA . ALA A 1 72 ? -2.778 -8.017 7.007 1.00 80.88 72 ALA A CA 1
ATOM 578 C C . ALA A 1 72 ? -3.965 -7.064 6.778 1.00 80.88 72 ALA A C 1
ATOM 580 O O . ALA A 1 72 ? -5.047 -7.296 7.318 1.00 80.88 72 ALA A O 1
ATOM 581 N N . ILE A 1 73 ? -3.800 -6.042 5.931 1.00 80.44 73 ILE A N 1
ATOM 582 C CA . ILE A 1 73 ? -4.882 -5.115 5.559 1.00 80.44 73 ILE A CA 1
ATOM 583 C C . ILE A 1 73 ? -5.993 -5.846 4.790 1.00 80.44 73 ILE A C 1
ATOM 585 O O . ILE A 1 73 ? -7.167 -5.636 5.084 1.00 80.44 73 ILE A O 1
ATOM 589 N N . ILE A 1 74 ? -5.661 -6.745 3.853 1.00 81.69 74 ILE A N 1
ATOM 590 C CA . ILE A 1 74 ? -6.662 -7.556 3.129 1.00 81.69 74 ILE A CA 1
ATOM 591 C C . ILE A 1 74 ? -7.463 -8.415 4.101 1.00 81.69 74 ILE A C 1
ATOM 593 O O . ILE A 1 74 ? -8.690 -8.466 4.002 1.00 81.69 74 ILE A O 1
ATOM 597 N N . ILE A 1 75 ? -6.788 -9.078 5.043 1.00 83.06 75 ILE A N 1
ATOM 598 C CA . ILE A 1 75 ? -7.448 -9.889 6.069 1.00 83.06 75 ILE A CA 1
ATOM 599 C C . ILE A 1 75 ? -8.389 -9.006 6.892 1.00 83.06 75 ILE A C 1
ATOM 601 O O . ILE A 1 75 ? -9.552 -9.358 7.063 1.00 83.06 75 ILE A O 1
ATOM 605 N N . PHE A 1 76 ? -7.931 -7.829 7.324 1.00 80.00 76 PHE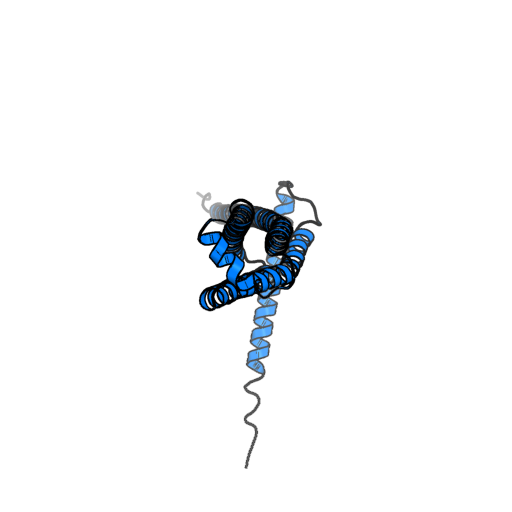 A N 1
ATOM 606 C CA . PHE A 1 76 ? -8.753 -6.887 8.080 1.00 80.00 76 PHE A CA 1
ATOM 607 C C . PHE A 1 76 ? -10.000 -6.443 7.303 1.00 80.00 76 PHE A C 1
ATOM 609 O O . PHE A 1 76 ? -11.117 -6.521 7.812 1.00 80.00 76 PHE A O 1
ATOM 616 N N . ILE A 1 77 ? -9.837 -6.037 6.042 1.00 81.69 77 ILE A N 1
ATOM 617 C CA . ILE A 1 77 ? -10.957 -5.640 5.179 1.00 81.69 77 ILE A CA 1
ATOM 618 C C . ILE A 1 77 ? -11.904 -6.820 4.935 1.00 81.69 77 ILE A C 1
ATOM 620 O O . ILE A 1 77 ? -13.105 -6.611 4.819 1.00 81.69 77 ILE A O 1
ATOM 624 N N . SER A 1 78 ? -11.401 -8.053 4.901 1.00 80.75 78 SER A N 1
ATOM 625 C CA . SER A 1 78 ? -12.237 -9.247 4.726 1.00 80.75 78 SER A CA 1
ATOM 626 C C . SER A 1 78 ? -13.130 -9.543 5.930 1.00 80.75 78 SER A C 1
ATOM 628 O O . SER A 1 78 ? -14.190 -10.130 5.750 1.00 80.75 78 SER A O 1
ATOM 630 N N . PHE A 1 79 ? -12.740 -9.120 7.135 1.00 78.19 79 PHE A N 1
ATOM 631 C CA . PHE A 1 79 ? -13.563 -9.295 8.335 1.00 78.19 79 PHE A CA 1
ATOM 632 C C . PHE A 1 79 ? -14.700 -8.272 8.445 1.00 78.19 79 PHE A C 1
ATOM 634 O O . PHE A 1 79 ? -15.790 -8.621 8.885 1.00 78.19 79 PHE A O 1
ATOM 641 N N . PHE A 1 80 ? -14.458 -7.017 8.058 1.00 75.56 80 PHE A N 1
ATOM 642 C CA . PHE A 1 80 ? -15.435 -5.928 8.218 1.00 75.56 80 PHE A CA 1
ATOM 643 C C . PHE A 1 80 ? -16.157 -5.537 6.922 1.00 75.56 80 PHE A C 1
ATOM 645 O O . PHE A 1 80 ? -17.172 -4.843 6.959 1.00 75.56 80 PHE A O 1
ATOM 652 N N . GLY A 1 81 ? -15.602 -5.907 5.771 1.00 74.12 81 GLY A N 1
ATOM 653 C CA . GLY A 1 81 ? -16.046 -5.466 4.458 1.00 74.12 81 GLY A CA 1
ATOM 654 C C . GLY A 1 81 ? -17.056 -6.401 3.799 1.00 74.12 81 GLY A C 1
ATOM 655 O O . GLY A 1 81 ? -17.167 -7.583 4.108 1.00 74.12 81 GLY A O 1
ATOM 656 N N . ASN A 1 82 ? -17.758 -5.863 2.806 1.00 79.62 82 ASN A N 1
ATOM 657 C CA . ASN A 1 82 ? -18.630 -6.638 1.930 1.00 79.62 82 ASN A CA 1
ATOM 658 C C . ASN A 1 82 ? -17.807 -7.422 0.893 1.00 79.62 82 ASN A C 1
ATOM 660 O O . ASN A 1 82 ? -16.699 -7.026 0.531 1.00 79.62 82 ASN A O 1
ATOM 664 N N . ALA A 1 83 ? -18.386 -8.475 0.306 1.00 80.94 83 ALA A N 1
ATOM 665 C CA . ALA A 1 83 ? -17.729 -9.266 -0.745 1.00 80.94 83 ALA A CA 1
ATOM 666 C C . ALA A 1 83 ? -17.157 -8.396 -1.888 1.00 80.94 83 ALA A C 1
ATOM 668 O O . ALA A 1 83 ? -16.039 -8.613 -2.356 1.00 80.94 83 ALA A O 1
ATOM 669 N N . THR A 1 84 ? -17.887 -7.351 -2.286 1.00 82.12 84 THR A N 1
ATOM 670 C CA . THR A 1 84 ? -17.449 -6.404 -3.318 1.00 82.12 84 THR A CA 1
ATOM 671 C C . THR A 1 84 ? -16.242 -5.569 -2.883 1.00 82.12 84 THR A C 1
ATOM 673 O O . THR A 1 84 ? -15.332 -5.360 -3.683 1.00 82.12 84 THR A O 1
ATOM 676 N N . SER A 1 85 ? -16.191 -5.098 -1.628 1.00 82.62 85 SER A N 1
ATOM 677 C CA . SER A 1 85 ? -15.034 -4.327 -1.151 1.00 82.62 85 SER A CA 1
ATOM 678 C C . SER A 1 85 ? -13.792 -5.203 -1.068 1.00 82.62 85 SER A C 1
ATOM 680 O O . SER A 1 85 ? -12.724 -4.756 -1.464 1.00 82.62 85 SER A O 1
ATOM 682 N N . VAL A 1 86 ? -13.937 -6.466 -0.655 1.00 83.81 86 VAL A N 1
ATOM 683 C CA . VAL A 1 86 ? -12.829 -7.433 -0.643 1.00 83.81 86 VAL A CA 1
ATOM 684 C C . VAL A 1 86 ? -12.272 -7.643 -2.050 1.00 83.81 86 VAL A C 1
ATOM 686 O O . VAL A 1 86 ? -11.058 -7.577 -2.241 1.00 83.81 86 VAL A O 1
ATOM 689 N N . MET A 1 87 ? -13.140 -7.817 -3.052 1.00 85.00 87 MET A N 1
ATOM 690 C CA . MET A 1 87 ? -12.717 -7.950 -4.449 1.00 85.00 87 MET A CA 1
ATOM 691 C C . MET A 1 87 ? -11.912 -6.729 -4.918 1.00 85.00 87 MET A C 1
ATOM 693 O O . MET A 1 87 ? -10.814 -6.888 -5.454 1.00 85.00 87 MET A O 1
ATOM 697 N N . PHE A 1 88 ? -12.416 -5.512 -4.686 1.00 85.12 88 PHE A N 1
ATOM 698 C CA . PHE A 1 88 ? -11.696 -4.292 -5.058 1.00 85.12 88 PHE A CA 1
ATOM 699 C C . PHE A 1 88 ? -10.370 -4.149 -4.311 1.00 85.12 88 PHE A C 1
ATOM 701 O O . PHE A 1 88 ? -9.361 -3.817 -4.931 1.00 85.12 88 PHE A O 1
ATOM 708 N N . SER A 1 89 ? -10.338 -4.447 -3.012 1.00 83.88 89 SER A N 1
ATOM 709 C CA . SER A 1 89 ? -9.116 -4.384 -2.212 1.00 83.88 89 SER A CA 1
ATOM 710 C C . SER A 1 89 ? -8.055 -5.351 -2.717 1.00 83.88 89 SER A C 1
ATOM 712 O O . SER A 1 89 ? -6.913 -4.939 -2.871 1.00 83.88 89 SER A O 1
ATOM 714 N N . VAL A 1 90 ? -8.409 -6.598 -3.043 1.00 83.44 90 VAL A N 1
ATOM 715 C CA . VAL A 1 90 ? -7.453 -7.577 -3.588 1.00 83.44 90 VAL A CA 1
ATOM 716 C C . VAL A 1 90 ? -6.936 -7.147 -4.959 1.00 83.44 90 VAL A C 1
ATOM 718 O O . VAL A 1 90 ? -5.739 -7.253 -5.210 1.00 83.44 90 VAL A O 1
ATOM 721 N N . ILE A 1 91 ? -7.799 -6.629 -5.837 1.00 85.12 91 ILE A N 1
ATOM 722 C CA . ILE A 1 91 ? -7.384 -6.163 -7.169 1.00 85.12 91 ILE A CA 1
ATOM 723 C C . ILE A 1 91 ? -6.422 -4.976 -7.049 1.00 85.12 91 ILE A C 1
ATOM 725 O O . ILE A 1 91 ? -5.355 -4.983 -7.663 1.00 85.12 91 ILE A O 1
ATOM 729 N N . ILE A 1 92 ? -6.773 -3.972 -6.240 1.00 82.06 92 ILE A N 1
ATOM 730 C CA . ILE A 1 92 ? -5.953 -2.771 -6.054 1.00 82.06 92 ILE A CA 1
ATOM 731 C C . ILE A 1 92 ? -4.638 -3.142 -5.366 1.00 82.06 92 ILE A C 1
ATOM 733 O O . ILE A 1 92 ? -3.572 -2.831 -5.890 1.00 82.06 92 ILE A O 1
ATOM 737 N N . LEU A 1 93 ? -4.688 -3.856 -4.238 1.00 80.94 93 LEU A N 1
ATOM 738 C CA . LEU A 1 93 ? -3.492 -4.230 -3.478 1.00 80.94 93 LEU A CA 1
ATOM 739 C C . LEU A 1 93 ? -2.605 -5.207 -4.244 1.00 80.94 93 LEU A C 1
ATOM 741 O O . LEU A 1 93 ? -1.389 -5.057 -4.222 1.00 80.94 93 LEU A O 1
ATOM 745 N N . GLY A 1 94 ? -3.187 -6.159 -4.972 1.00 81.75 94 GLY A N 1
ATOM 746 C CA . GLY A 1 94 ? -2.451 -7.071 -5.842 1.00 81.75 94 GLY A CA 1
ATOM 747 C C . GLY A 1 94 ? -1.738 -6.331 -6.972 1.00 81.75 94 GLY A C 1
ATOM 748 O O . GLY A 1 94 ? -0.552 -6.557 -7.206 1.00 81.75 94 GLY A O 1
ATOM 749 N N . SER A 1 95 ? -2.422 -5.389 -7.629 1.00 83.88 95 SER A N 1
ATOM 750 C CA . SER A 1 95 ? -1.806 -4.550 -8.662 1.00 83.88 95 SER A CA 1
ATOM 751 C C . SER A 1 95 ? -0.671 -3.697 -8.093 1.00 83.88 95 SER A C 1
ATOM 753 O O . SER A 1 95 ? 0.381 -3.576 -8.722 1.00 83.88 95 SER A O 1
ATOM 755 N N . VAL A 1 96 ? -0.863 -3.133 -6.898 1.00 75.88 96 VAL A N 1
ATOM 756 C CA . VAL A 1 96 ? 0.157 -2.357 -6.183 1.00 75.88 96 VAL A CA 1
ATOM 757 C C . VAL A 1 96 ? 1.357 -3.241 -5.884 1.00 75.88 96 VAL A C 1
ATOM 759 O O . VAL A 1 96 ? 2.434 -2.935 -6.372 1.00 75.88 96 VAL A O 1
ATOM 762 N N . LEU A 1 97 ? 1.165 -4.376 -5.209 1.00 78.56 97 LEU A N 1
ATOM 763 C CA . LEU A 1 97 ? 2.201 -5.365 -4.897 1.00 78.56 97 LEU A CA 1
ATOM 764 C C . LEU A 1 97 ? 3.051 -5.725 -6.119 1.00 78.56 97 LEU A C 1
ATOM 766 O O . LEU A 1 97 ? 4.276 -5.618 -6.072 1.00 78.56 97 LEU A O 1
ATOM 770 N N . ILE A 1 98 ? 2.410 -6.094 -7.231 1.00 81.25 98 ILE A N 1
ATOM 771 C CA . ILE A 1 98 ? 3.110 -6.459 -8.468 1.00 81.25 98 ILE A CA 1
ATOM 772 C C . ILE A 1 98 ? 3.887 -5.259 -9.016 1.00 81.25 98 ILE A C 1
ATOM 774 O O . ILE A 1 98 ? 5.055 -5.402 -9.379 1.00 81.25 98 ILE A O 1
ATOM 778 N N . SER A 1 99 ? 3.275 -4.071 -9.046 1.00 78.69 99 SER A N 1
ATOM 779 C CA . SER A 1 99 ? 3.928 -2.850 -9.530 1.00 78.69 99 SER A CA 1
ATOM 780 C C . SER A 1 99 ? 5.104 -2.414 -8.649 1.00 78.69 99 SER A C 1
ATOM 782 O O . SER A 1 99 ? 6.120 -1.970 -9.180 1.00 78.69 99 SER A O 1
ATOM 784 N N . THR A 1 100 ? 5.016 -2.605 -7.329 1.00 73.19 100 THR A N 1
ATOM 785 C CA . THR A 1 100 ? 6.076 -2.309 -6.361 1.00 73.19 100 THR A CA 1
ATOM 786 C C . THR A 1 100 ? 7.226 -3.280 -6.522 1.00 73.19 100 THR A C 1
ATOM 788 O O . THR A 1 100 ? 8.364 -2.840 -6.658 1.00 73.19 100 THR A O 1
ATOM 791 N N . CYS A 1 101 ? 6.947 -4.586 -6.574 1.00 74.25 101 CYS A N 1
ATOM 792 C CA . CYS A 1 101 ? 7.974 -5.593 -6.806 1.00 74.25 101 CYS A CA 1
ATOM 793 C C . CYS A 1 101 ? 8.666 -5.345 -8.151 1.00 74.25 101 CYS A C 1
ATOM 795 O O . CYS A 1 101 ? 9.891 -5.263 -8.216 1.00 74.25 101 CYS A O 1
ATOM 797 N N . TYR A 1 102 ? 7.894 -5.140 -9.221 1.00 74.56 102 TYR A N 1
ATOM 798 C CA . TYR A 1 102 ? 8.437 -4.845 -10.544 1.00 74.56 102 TYR A CA 1
ATOM 799 C C . TYR A 1 102 ? 9.255 -3.545 -10.567 1.00 74.56 102 TYR A C 1
ATOM 801 O O . TYR A 1 102 ? 10.359 -3.516 -11.115 1.00 74.56 102 TYR A O 1
ATOM 809 N N . GLY A 1 103 ? 8.753 -2.482 -9.933 1.00 67.25 103 GLY A N 1
ATOM 810 C CA . GLY A 1 103 ? 9.439 -1.198 -9.800 1.00 67.25 103 GLY A CA 1
ATOM 811 C C . GLY A 1 103 ? 10.748 -1.310 -9.019 1.00 67.25 103 GLY A C 1
ATOM 812 O O . GLY A 1 103 ? 11.767 -0.783 -9.465 1.00 67.25 103 GLY A O 1
ATOM 813 N N . ALA A 1 104 ? 10.753 -2.064 -7.917 1.00 69.88 104 ALA A N 1
ATOM 814 C CA . ALA A 1 104 ? 11.937 -2.320 -7.100 1.00 69.88 104 ALA A CA 1
ATOM 815 C C . ALA A 1 104 ? 13.010 -3.121 -7.858 1.00 69.88 104 ALA A C 1
ATOM 817 O O . ALA A 1 104 ? 14.203 -2.877 -7.671 1.00 69.88 104 ALA A O 1
ATOM 818 N N . PHE A 1 105 ? 12.614 -4.048 -8.740 1.00 71.19 105 PHE A N 1
ATOM 819 C CA . PHE A 1 105 ? 13.561 -4.810 -9.560 1.00 71.19 105 PHE A CA 1
ATOM 820 C C . PHE A 1 105 ? 14.086 -4.033 -10.772 1.00 71.19 105 PHE A C 1
ATOM 822 O O . PHE A 1 105 ? 15.268 -4.157 -11.090 1.00 71.19 105 PHE A O 1
ATOM 829 N N . ARG A 1 106 ? 13.252 -3.232 -11.453 1.00 67.56 106 ARG A N 1
ATOM 830 C CA . ARG A 1 106 ? 13.683 -2.472 -12.643 1.00 67.56 106 ARG A CA 1
ATOM 831 C C . ARG A 1 106 ? 14.302 -1.106 -12.344 1.00 67.56 106 ARG A C 1
ATOM 833 O O . ARG A 1 106 ? 14.963 -0.566 -13.226 1.00 67.56 106 ARG A O 1
ATOM 840 N N . GLY A 1 107 ? 14.086 -0.529 -11.159 1.00 58.72 107 GLY A N 1
ATOM 841 C CA . GLY A 1 107 ? 14.587 0.809 -10.815 1.00 58.72 107 GLY A CA 1
ATOM 842 C C . GLY A 1 107 ? 14.000 1.930 -11.686 1.00 58.72 107 GLY A C 1
ATOM 843 O O . GLY A 1 107 ? 14.656 2.941 -11.927 1.00 58.72 107 GLY A O 1
ATOM 844 N N . ALA A 1 108 ? 12.785 1.745 -12.215 1.00 63.31 108 ALA A N 1
ATOM 845 C CA . ALA A 1 108 ? 12.156 2.684 -13.142 1.00 63.31 108 ALA A CA 1
ATOM 846 C C . ALA A 1 108 ? 11.262 3.702 -12.409 1.00 63.31 108 ALA A C 1
ATOM 848 O O . ALA A 1 108 ? 10.302 3.324 -11.737 1.00 63.31 108 ALA A O 1
ATOM 849 N N . LYS A 1 109 ? 11.526 5.002 -12.618 1.00 59.69 109 LYS A N 1
ATOM 850 C CA . LYS A 1 109 ? 10.788 6.142 -12.021 1.00 59.69 109 LYS A CA 1
ATOM 851 C C . LYS A 1 109 ? 9.276 6.064 -12.263 1.00 59.69 109 LYS A C 1
ATOM 853 O O . LYS A 1 109 ? 8.477 6.352 -11.376 1.00 59.69 109 LYS A O 1
ATOM 858 N N . MET A 1 110 ? 8.901 5.618 -13.464 1.00 63.88 110 MET A N 1
ATOM 859 C CA . MET A 1 110 ? 7.515 5.531 -13.937 1.00 63.88 110 MET A CA 1
ATOM 860 C C . MET A 1 110 ? 6.629 4.634 -13.058 1.00 63.88 110 MET A C 1
ATOM 862 O O . MET A 1 110 ? 5.430 4.872 -12.966 1.00 63.88 110 MET A O 1
ATOM 866 N N . CYS A 1 111 ? 7.197 3.620 -12.396 1.00 67.88 111 CYS A N 1
ATOM 867 C CA . CYS A 1 111 ? 6.430 2.704 -11.547 1.00 67.88 111 CYS A CA 1
ATOM 868 C C . CYS A 1 111 ? 6.242 3.234 -10.117 1.00 67.88 111 CYS A C 1
ATOM 870 O O . CYS A 1 111 ? 5.344 2.782 -9.413 1.00 67.88 111 CYS A O 1
ATOM 872 N N . LEU A 1 112 ? 7.066 4.194 -9.685 1.00 67.38 112 LEU A N 1
ATOM 873 C CA . LEU A 1 112 ? 7.064 4.691 -8.309 1.00 67.38 112 LEU A CA 1
ATOM 874 C C . LEU A 1 112 ? 5.996 5.775 -8.086 1.00 67.38 112 LEU A C 1
ATOM 876 O O . LEU A 1 112 ? 5.403 5.839 -7.015 1.00 67.38 112 LEU A O 1
ATOM 880 N N . ILE A 1 113 ? 5.678 6.568 -9.113 1.00 73.94 113 ILE A N 1
ATOM 881 C CA . ILE A 1 113 ? 4.618 7.592 -9.062 1.00 73.94 113 ILE A CA 1
ATOM 882 C C . ILE A 1 113 ? 3.241 7.002 -8.690 1.00 73.94 113 ILE A C 1
ATOM 884 O O . ILE A 1 113 ? 2.664 7.454 -7.699 1.00 73.94 113 ILE A O 1
ATOM 888 N N . PRO A 1 114 ? 2.691 5.996 -9.410 1.00 74.56 114 PRO A N 1
ATOM 889 C CA . PRO A 1 114 ? 1.391 5.426 -9.048 1.00 74.56 114 PRO A CA 1
ATOM 890 C C . PRO A 1 114 ? 1.426 4.754 -7.672 1.00 74.56 114 PRO A C 1
ATOM 892 O O . PRO A 1 114 ? 0.439 4.800 -6.942 1.00 74.56 114 PRO A O 1
ATOM 895 N N . PHE A 1 115 ? 2.574 4.189 -7.293 1.00 77.38 115 PHE A N 1
ATOM 896 C CA . PHE A 1 115 ? 2.764 3.587 -5.983 1.00 77.38 115 PHE A CA 1
ATOM 897 C C . PHE A 1 115 ? 2.630 4.616 -4.850 1.00 77.38 115 PHE A C 1
ATOM 899 O O . PHE A 1 115 ? 1.864 4.387 -3.919 1.00 77.38 115 PHE A O 1
ATOM 906 N N . VAL A 1 116 ? 3.289 5.777 -4.956 1.00 78.44 116 VAL A N 1
ATOM 907 C CA . VAL A 1 116 ? 3.175 6.866 -3.965 1.00 78.44 116 VAL A CA 1
ATOM 908 C C . VAL A 1 116 ? 1.737 7.362 -3.841 1.00 78.44 116 VAL A C 1
ATOM 910 O O . VAL A 1 116 ? 1.247 7.541 -2.728 1.00 78.44 116 VAL A O 1
ATOM 913 N N . ILE A 1 117 ? 1.049 7.565 -4.970 1.00 81.31 117 ILE A N 1
ATOM 914 C CA . 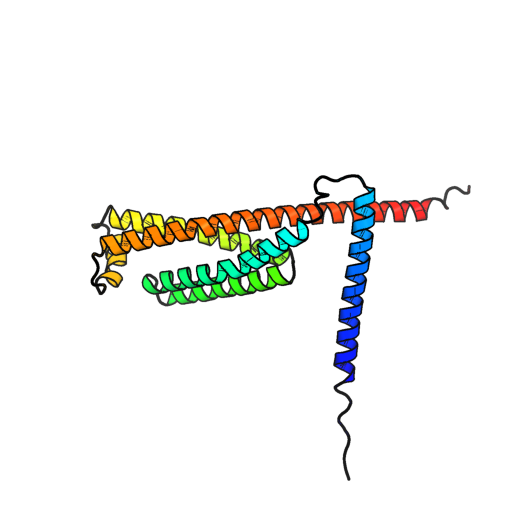ILE A 1 117 ? -0.336 8.056 -4.973 1.00 81.31 117 ILE A CA 1
ATOM 915 C C . ILE A 1 117 ? -1.254 7.061 -4.262 1.00 81.31 117 ILE A C 1
ATOM 917 O O . ILE A 1 117 ? -2.036 7.452 -3.399 1.00 81.31 117 ILE A O 1
ATOM 921 N N . ILE A 1 118 ? -1.147 5.771 -4.585 1.00 79.31 118 ILE A N 1
ATOM 922 C CA . ILE A 1 118 ? -1.989 4.747 -3.966 1.00 79.31 118 ILE A CA 1
ATOM 923 C C . ILE A 1 118 ? -1.648 4.577 -2.479 1.00 79.31 118 ILE A C 1
ATOM 925 O O . ILE A 1 118 ? -2.558 4.482 -1.659 1.00 79.31 118 ILE A O 1
ATOM 929 N N . GLN A 1 119 ? -0.366 4.613 -2.108 1.00 82.75 119 GLN A N 1
ATOM 930 C CA . GLN A 1 119 ? 0.062 4.555 -0.709 1.00 82.75 119 GLN A CA 1
ATOM 931 C C . GLN A 1 119 ? -0.516 5.719 0.112 1.00 82.75 119 GLN A C 1
ATOM 933 O O . GLN A 1 119 ? -0.979 5.517 1.233 1.00 82.75 119 GLN A O 1
ATOM 938 N N . LEU A 1 120 ? -0.554 6.926 -0.463 1.00 84.88 120 LEU A N 1
ATOM 939 C CA . LEU A 1 120 ? -1.181 8.090 0.162 1.00 84.88 120 LEU A CA 1
ATOM 940 C C . LEU A 1 120 ? -2.694 7.896 0.343 1.00 84.88 120 LEU A C 1
ATOM 942 O O . LEU A 1 120 ? -3.230 8.216 1.403 1.00 84.88 120 LEU A O 1
ATOM 946 N N . VAL A 1 121 ? -3.381 7.349 -0.665 1.00 85.38 121 VAL A N 1
ATOM 947 C CA . VAL A 1 121 ? -4.814 7.024 -0.571 1.00 85.38 121 VAL A CA 1
ATOM 948 C C . VAL A 1 121 ? -5.070 5.998 0.536 1.00 85.38 121 VAL A C 1
ATOM 950 O O . VAL A 1 121 ? -6.004 6.180 1.315 1.00 85.38 121 VAL A O 1
ATOM 953 N N . PHE A 1 122 ? -4.225 4.969 0.662 1.00 82.50 122 PHE A N 1
ATOM 954 C CA . PHE A 1 122 ? -4.317 3.994 1.753 1.00 82.50 122 PHE A CA 1
ATOM 955 C C . PHE A 1 122 ? -4.092 4.625 3.125 1.00 82.50 122 PHE A C 1
ATOM 957 O O . PHE A 1 122 ? -4.853 4.347 4.043 1.00 82.50 122 PHE A O 1
ATOM 964 N N . LEU A 1 123 ? -3.123 5.532 3.259 1.00 85.25 123 LEU A N 1
ATOM 965 C CA . LEU A 1 123 ? -2.876 6.243 4.515 1.00 85.25 123 LEU A CA 1
ATOM 966 C C . LEU A 1 123 ? -4.107 7.056 4.949 1.00 85.25 123 LEU A C 1
ATOM 968 O O . LEU A 1 123 ? -4.511 7.004 6.111 1.00 85.25 123 LEU A O 1
ATOM 972 N N . ILE A 1 124 ? -4.736 7.773 4.012 1.00 88.06 124 ILE A N 1
ATOM 973 C CA . ILE A 1 124 ? -5.978 8.513 4.280 1.00 88.06 124 ILE A CA 1
ATOM 974 C C . ILE A 1 124 ? -7.107 7.547 4.663 1.00 88.06 124 ILE A C 1
ATOM 976 O O . ILE A 1 124 ? -7.839 7.811 5.616 1.00 88.06 124 ILE A O 1
ATOM 980 N N . TYR A 1 125 ? -7.240 6.425 3.952 1.00 85.00 125 TYR A N 1
ATOM 981 C CA . TYR A 1 125 ? -8.249 5.407 4.239 1.00 85.00 125 TYR A CA 1
ATOM 982 C C . TYR A 1 125 ? -8.084 4.807 5.642 1.00 85.00 125 TYR A C 1
ATOM 984 O O . TYR A 1 125 ? -9.055 4.761 6.396 1.00 85.00 125 TYR A O 1
ATOM 992 N N . ASP A 1 126 ? -6.865 4.425 6.027 1.00 84.62 126 ASP A N 1
ATOM 993 C CA . ASP A 1 126 ? -6.563 3.875 7.351 1.00 84.62 126 ASP A CA 1
ATOM 994 C C . ASP A 1 126 ? -6.868 4.891 8.459 1.00 84.62 126 ASP A C 1
ATOM 996 O O . ASP A 1 126 ? -7.452 4.541 9.484 1.00 84.62 126 ASP A O 1
ATOM 1000 N N . LEU A 1 127 ? -6.560 6.174 8.240 1.00 89.62 127 LEU A N 1
ATOM 1001 C CA . LEU A 1 127 ? -6.875 7.243 9.191 1.00 89.62 127 LEU A CA 1
ATOM 1002 C C . LEU A 1 127 ? -8.390 7.426 9.368 1.00 89.62 127 LEU A C 1
ATOM 1004 O O . LEU A 1 127 ? -8.875 7.562 10.498 1.00 89.62 127 LEU A O 1
ATOM 1008 N N . ILE A 1 128 ? -9.151 7.394 8.270 1.00 90.06 128 ILE A N 1
ATOM 1009 C CA . ILE A 1 128 ? -10.620 7.450 8.305 1.00 90.06 128 ILE A CA 1
ATOM 1010 C C . ILE A 1 128 ? -11.171 6.230 9.049 1.00 90.06 128 ILE A C 1
ATOM 1012 O O . ILE A 1 128 ? -12.038 6.379 9.910 1.00 90.06 128 ILE A O 1
ATOM 1016 N N . LEU A 1 129 ? -10.647 5.038 8.768 1.00 85.62 129 LEU A N 1
ATOM 1017 C CA . LEU A 1 129 ? -11.086 3.791 9.386 1.00 85.62 129 LEU A CA 1
ATOM 1018 C C . LEU A 1 129 ? -10.833 3.781 10.898 1.00 85.62 129 LEU A C 1
ATOM 1020 O O . LEU A 1 129 ? -11.738 3.455 11.665 1.00 85.62 129 LEU A O 1
ATOM 1024 N N . ILE A 1 130 ? -9.649 4.218 11.339 1.00 89.19 130 ILE A N 1
ATOM 1025 C CA . ILE A 1 130 ? -9.324 4.398 12.763 1.00 89.19 130 ILE A CA 1
ATOM 1026 C C . ILE A 1 130 ? -10.295 5.389 13.410 1.00 89.19 130 ILE A C 1
ATOM 1028 O O . ILE A 1 130 ? -10.819 5.122 14.491 1.00 89.19 130 ILE A O 1
ATOM 1032 N N . THR A 1 131 ? -10.570 6.514 12.745 1.00 89.50 131 THR A N 1
ATOM 1033 C CA . THR A 1 131 ? -11.494 7.539 13.255 1.00 89.50 131 THR A CA 1
ATOM 1034 C C . THR A 1 131 ? -12.903 6.977 13.430 1.00 89.50 131 THR A C 1
ATOM 1036 O O . THR A 1 131 ? -13.531 7.198 14.463 1.00 89.50 131 THR A O 1
ATOM 1039 N N . ILE A 1 132 ? -13.388 6.212 12.451 1.00 88.31 132 ILE A N 1
ATOM 1040 C CA . ILE A 1 132 ? -14.699 5.559 12.502 1.00 88.31 132 ILE A CA 1
ATOM 1041 C C . ILE A 1 132 ? -14.757 4.525 13.633 1.00 88.31 132 ILE A C 1
ATOM 1043 O O . ILE A 1 132 ? -15.733 4.506 14.383 1.00 88.31 132 ILE A O 1
ATOM 1047 N N . LEU A 1 133 ? -13.718 3.700 13.793 1.00 86.69 133 LEU A N 1
ATOM 1048 C CA . LEU A 1 133 ? -13.635 2.710 14.871 1.00 86.69 133 LEU A CA 1
ATOM 1049 C C . LEU A 1 133 ? -13.643 3.378 16.248 1.00 86.69 133 LEU A C 1
ATOM 1051 O O . LEU A 1 133 ? -14.396 2.967 17.129 1.00 86.69 133 LEU A O 1
ATOM 1055 N N . LEU A 1 134 ? -12.864 4.446 16.424 1.00 88.94 134 LEU A N 1
ATOM 1056 C CA . LEU A 1 134 ? -12.822 5.197 17.676 1.00 88.94 134 LEU A CA 1
ATOM 1057 C C . LEU A 1 134 ? -14.172 5.866 17.969 1.00 88.94 134 LEU A C 1
ATOM 1059 O O . LEU A 1 134 ? -14.671 5.803 19.092 1.00 88.94 134 LEU A O 1
ATOM 1063 N N . LEU A 1 135 ? -14.805 6.449 16.949 1.00 89.50 135 LEU A N 1
ATOM 1064 C CA . LEU A 1 135 ? -16.136 7.040 17.065 1.00 89.50 135 LEU A CA 1
ATOM 1065 C C . LEU A 1 135 ? -17.191 5.992 17.444 1.00 89.50 135 LEU A C 1
ATOM 1067 O O . LEU A 1 135 ? -18.080 6.289 18.241 1.00 89.50 135 LEU A O 1
ATOM 1071 N N . ALA A 1 136 ? -17.085 4.770 16.917 1.00 86.31 136 ALA A N 1
ATOM 1072 C CA . ALA A 1 136 ? -17.994 3.675 17.238 1.00 86.31 136 ALA A CA 1
ATOM 1073 C C . ALA A 1 136 ? -17.863 3.201 18.695 1.00 86.31 136 ALA A C 1
ATOM 1075 O O . ALA A 1 136 ? -18.874 2.846 19.303 1.00 86.31 136 ALA A O 1
ATOM 1076 N N . VAL A 1 137 ? -16.655 3.255 19.267 1.00 87.12 137 VAL A N 1
ATOM 1077 C CA . VAL A 1 137 ? -16.415 2.982 20.695 1.00 87.12 137 VAL A CA 1
ATOM 1078 C C . VAL A 1 137 ? -16.998 4.092 21.576 1.00 87.12 137 VAL A C 1
ATOM 1080 O O . VAL A 1 137 ? -17.637 3.806 22.585 1.00 87.12 137 VAL A O 1
ATOM 1083 N N . VAL A 1 138 ? -16.824 5.362 21.195 1.00 87.75 138 VAL A N 1
ATOM 1084 C CA . VAL A 1 138 ? -17.308 6.509 21.989 1.00 87.75 138 VAL A CA 1
ATOM 1085 C C . VAL A 1 138 ? -18.833 6.662 21.912 1.00 87.75 138 VAL A C 1
ATOM 1087 O O . VAL A 1 138 ? -19.477 6.974 22.915 1.00 87.75 138 VAL A O 1
ATOM 1090 N N . PHE A 1 139 ? -19.433 6.429 20.740 1.00 88.62 139 PHE A N 1
ATOM 1091 C CA . PHE A 1 139 ? -20.868 6.597 20.496 1.00 88.62 139 PHE A CA 1
ATOM 1092 C C . PHE A 1 139 ? -21.534 5.280 20.058 1.00 88.62 139 PHE A C 1
ATOM 1094 O O . PHE A 1 139 ? -21.910 5.108 18.891 1.00 88.62 139 PHE A O 1
ATOM 1101 N N . PRO A 1 140 ? -21.792 4.357 21.000 1.00 79.44 140 PRO A N 1
ATOM 1102 C CA . PRO A 1 140 ? -22.380 3.047 20.704 1.00 79.44 140 PRO A CA 1
ATOM 1103 C C . PRO A 1 140 ? -23.844 3.105 20.238 1.00 79.44 140 PRO A C 1
ATOM 1105 O O . PRO A 1 140 ? -24.403 2.097 19.824 1.00 79.44 140 PRO A O 1
ATOM 1108 N N . LYS A 1 141 ? -24.486 4.277 20.333 1.00 81.75 141 LYS A N 1
ATOM 1109 C CA . LYS A 1 141 ? -25.894 4.496 19.963 1.00 81.75 141 LYS A CA 1
ATOM 1110 C C . LYS A 1 141 ? -26.085 4.915 18.500 1.00 81.75 141 LYS A C 1
ATOM 1112 O O . LYS A 1 141 ? -27.220 5.096 18.069 1.00 81.75 141 LYS A O 1
ATOM 1117 N N . MET A 1 142 ? -25.003 5.142 17.756 1.00 83.50 142 MET A N 1
ATOM 1118 C CA . MET A 1 142 ? -25.083 5.567 16.358 1.00 83.50 142 MET A CA 1
ATOM 1119 C C . MET A 1 142 ? -25.416 4.382 15.447 1.00 83.50 142 MET A C 1
ATOM 1121 O O . MET A 1 142 ? -24.951 3.267 15.653 1.00 83.50 142 MET A O 1
ATOM 1125 N N . PHE A 1 143 ? -26.176 4.625 14.379 1.00 83.38 143 PHE A N 1
ATOM 1126 C CA . PHE A 1 143 ? -26.503 3.580 13.402 1.00 83.38 143 PHE A CA 1
ATOM 1127 C C . PHE A 1 143 ? -25.247 2.919 12.804 1.00 83.38 143 PHE A C 1
ATOM 1129 O O . PHE A 1 143 ? -25.198 1.707 12.610 1.00 83.38 143 PHE A O 1
ATOM 1136 N N . LEU A 1 144 ? -24.196 3.711 12.578 1.00 77.25 144 LEU A N 1
ATOM 1137 C CA . LEU A 1 144 ? -22.930 3.222 12.037 1.00 77.25 144 LEU A CA 1
ATOM 1138 C C . LEU A 1 144 ? -22.224 2.252 12.999 1.00 77.25 144 LEU A C 1
ATOM 1140 O O . LEU A 1 144 ? -21.670 1.251 12.550 1.00 77.25 144 LEU A O 1
ATOM 1144 N N . SER A 1 145 ? -22.279 2.496 14.314 1.00 79.81 145 SER A N 1
ATOM 1145 C CA . SER A 1 145 ? -21.683 1.573 15.286 1.00 79.81 145 SER A CA 1
ATOM 1146 C C . SER A 1 145 ? -22.459 0.263 15.381 1.00 79.81 145 SER A C 1
ATOM 1148 O O . SER A 1 145 ? -21.833 -0.778 15.540 1.00 79.81 145 SER A O 1
ATOM 1150 N N . ALA A 1 146 ? -23.780 0.266 15.181 1.00 79.88 146 ALA A N 1
ATOM 1151 C CA . ALA A 1 146 ? -24.556 -0.973 15.092 1.00 79.88 146 ALA A CA 1
ATOM 1152 C C . ALA A 1 146 ? -24.116 -1.855 13.906 1.00 79.88 146 ALA A C 1
ATOM 1154 O O . ALA A 1 146 ? -23.924 -3.057 14.077 1.00 79.88 146 ALA A O 1
ATOM 1155 N N . LEU A 1 147 ? -23.876 -1.259 12.731 1.00 81.81 147 LEU A N 1
ATOM 1156 C CA . LEU A 1 147 ? -23.388 -1.989 11.552 1.00 81.81 147 LEU A CA 1
ATOM 1157 C C . LEU A 1 147 ? -22.004 -2.609 11.770 1.00 81.81 147 LEU A C 1
ATOM 1159 O O . LEU A 1 147 ? -21.765 -3.728 11.331 1.00 81.81 147 LEU A O 1
ATOM 1163 N N . LEU A 1 148 ? -21.106 -1.904 12.461 1.00 78.12 148 LEU A N 1
ATOM 1164 C CA . LEU A 1 148 ? -19.775 -2.427 12.778 1.00 78.12 148 LEU A CA 1
ATOM 1165 C C . LEU A 1 148 ? -19.798 -3.522 13.846 1.00 78.12 148 LEU A C 1
ATOM 1167 O O . LEU A 1 148 ? -18.883 -4.332 13.888 1.00 78.12 148 LEU A O 1
ATOM 1171 N N . ARG A 1 149 ? -20.800 -3.534 14.727 1.00 79.12 149 ARG A N 1
ATOM 1172 C CA . ARG A 1 149 ? -20.914 -4.525 15.806 1.00 79.12 149 ARG A CA 1
ATOM 1173 C C . ARG A 1 149 ? -21.542 -5.839 15.346 1.00 79.12 149 ARG A C 1
ATOM 1175 O O . ARG A 1 149 ? -21.239 -6.864 15.942 1.00 79.12 149 ARG A O 1
ATOM 1182 N N . LEU A 1 150 ? -22.342 -5.817 14.279 1.00 80.19 150 LEU A N 1
ATOM 1183 C CA . LEU A 1 150 ? -23.039 -6.997 13.760 1.00 80.19 150 LEU A CA 1
ATOM 1184 C C . LEU A 1 150 ? -22.095 -8.176 13.427 1.00 80.19 150 LEU A C 1
ATOM 1186 O O . LEU A 1 150 ? -22.378 -9.281 13.876 1.00 80.19 150 LEU A O 1
ATOM 1190 N N . PRO A 1 151 ? -20.950 -7.989 12.733 1.00 75.69 151 PRO A N 1
ATOM 1191 C CA . PRO A 1 151 ? -20.018 -9.088 12.448 1.00 75.69 151 P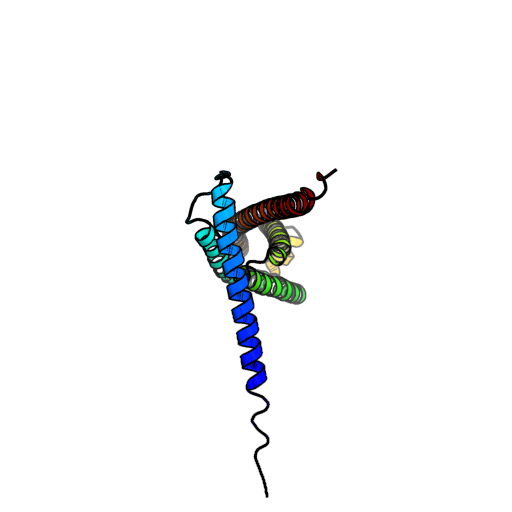RO A CA 1
ATOM 1192 C C . PRO A 1 151 ? -19.212 -9.542 13.674 1.00 75.69 151 PRO A C 1
ATOM 1194 O O . PRO A 1 151 ? -18.504 -10.543 13.616 1.00 75.69 151 PRO A O 1
ATOM 1197 N N . 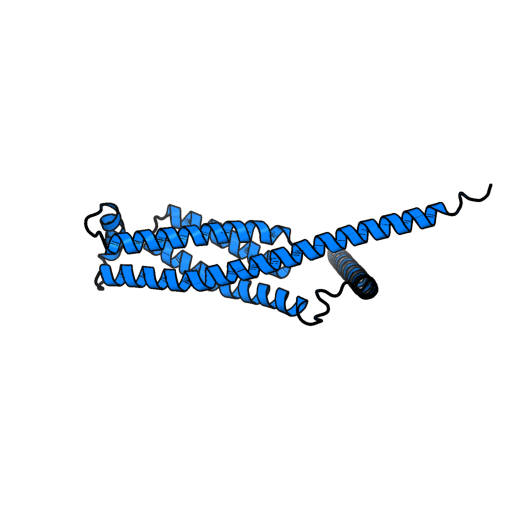LEU A 1 152 ? -19.253 -8.776 14.768 1.00 76.12 152 LEU A N 1
ATOM 1198 C CA . LEU A 1 152 ? -18.473 -9.033 15.977 1.00 76.12 152 LEU A CA 1
ATOM 1199 C C . LEU A 1 152 ? -19.289 -9.705 17.075 1.00 76.12 152 LEU A C 1
ATOM 1201 O O . LEU A 1 152 ? -18.714 -10.114 18.080 1.00 76.12 152 LEU A O 1
ATOM 1205 N N . GLU A 1 153 ? -20.604 -9.811 16.908 1.00 73.81 153 GLU A N 1
ATOM 1206 C CA . GLU A 1 153 ? -21.485 -10.439 17.891 1.00 73.81 153 GLU A CA 1
ATOM 1207 C C . GLU A 1 153 ? -21.200 -11.943 18.039 1.00 73.81 153 GLU A C 1
ATOM 1209 O O . GLU A 1 153 ? -21.347 -12.496 19.125 1.00 73.81 153 GLU A O 1
ATOM 1214 N N . ASP A 1 154 ? -20.672 -12.575 16.985 1.00 75.06 154 ASP A N 1
ATOM 1215 C CA . ASP A 1 154 ? -20.228 -13.974 16.994 1.00 75.06 154 ASP A CA 1
ATOM 1216 C C . ASP A 1 154 ? -18.913 -14.196 17.770 1.00 75.06 154 ASP A C 1
ATOM 1218 O O . ASP A 1 154 ? -18.528 -15.335 18.053 1.00 75.06 154 ASP A O 1
ATOM 1222 N N . ILE A 1 155 ? -18.184 -13.126 18.105 1.00 75.25 155 ILE A N 1
ATOM 1223 C CA . ILE A 1 155 ? -16.880 -13.221 18.762 1.00 75.25 155 ILE A CA 1
ATOM 1224 C C . ILE A 1 155 ? -17.089 -13.246 20.285 1.00 75.25 155 ILE A C 1
ATOM 1226 O O . ILE A 1 155 ? -17.725 -12.351 20.834 1.00 75.25 155 ILE A O 1
ATOM 1230 N N . PRO A 1 156 ? -16.493 -14.206 21.022 1.00 73.94 156 PRO A N 1
ATOM 1231 C CA . PRO A 1 156 ? -16.696 -14.347 22.471 1.00 73.94 156 PRO A CA 1
ATOM 1232 C C . PRO A 1 156 ? -16.092 -13.207 23.312 1.00 73.94 156 PRO A C 1
ATOM 1234 O O . PRO A 1 156 ? -16.265 -13.172 24.530 1.00 73.94 156 PRO A O 1
ATOM 1237 N N . PHE A 1 157 ? -15.345 -12.297 22.689 1.00 75.12 157 PHE A N 1
ATOM 1238 C CA . PHE A 1 157 ? -14.708 -11.163 23.347 1.00 75.12 157 PHE A CA 1
ATOM 1239 C C . PHE A 1 157 ? -15.647 -9.956 23.358 1.00 75.12 157 PHE A C 1
ATOM 1241 O O . PHE A 1 157 ? -16.394 -9.733 22.410 1.00 75.12 157 PHE A O 1
ATOM 1248 N N . GLY A 1 158 ? -15.578 -9.139 24.414 1.00 79.12 158 GLY A N 1
ATOM 1249 C CA . GLY A 1 158 ? -16.383 -7.923 24.507 1.00 79.12 158 GLY A CA 1
ATOM 1250 C C . GLY A 1 158 ? -16.185 -7.043 23.272 1.00 79.12 158 GLY A C 1
ATOM 1251 O O . GLY A 1 158 ? -15.055 -6.689 22.936 1.00 79.12 158 GLY A O 1
ATOM 1252 N N . THR A 1 159 ? -17.279 -6.681 22.604 1.00 82.31 159 THR A N 1
ATOM 1253 C CA . THR A 1 159 ? -17.257 -5.991 21.307 1.00 82.31 159 THR A CA 1
ATOM 1254 C C . THR A 1 159 ? -16.398 -4.724 21.338 1.00 82.31 159 THR A C 1
ATOM 1256 O O . THR A 1 159 ? -15.608 -4.482 20.431 1.00 82.31 159 THR A O 1
ATOM 1259 N N . ASP A 1 160 ? -16.464 -3.963 22.433 1.00 84.31 160 ASP A N 1
ATOM 1260 C CA . ASP A 1 160 ? -15.665 -2.747 22.622 1.00 84.31 160 ASP A CA 1
ATOM 1261 C C . ASP A 1 160 ? -14.158 -3.028 22.700 1.00 84.31 160 ASP A C 1
ATOM 1263 O O . ASP A 1 160 ? -13.359 -2.264 22.162 1.00 84.31 160 ASP A O 1
ATOM 1267 N N . GLN A 1 161 ? -13.757 -4.145 23.316 1.00 86.06 161 GLN A N 1
ATOM 1268 C CA . GLN A 1 161 ? -12.353 -4.556 23.383 1.00 86.06 161 GLN A CA 1
ATOM 1269 C C . GLN A 1 161 ? -11.830 -4.951 22.004 1.00 86.06 161 GLN A C 1
ATOM 1271 O O . GLN A 1 161 ? -10.698 -4.617 21.663 1.00 86.06 161 GLN A O 1
ATOM 1276 N N . VAL A 1 162 ? -12.656 -5.624 21.199 1.00 86.31 162 VAL A N 1
ATOM 1277 C CA . VAL A 1 162 ? -12.288 -6.014 19.834 1.00 86.31 162 VAL A CA 1
ATOM 1278 C C . VAL A 1 162 ? -12.161 -4.782 18.941 1.00 86.31 162 VAL A C 1
ATOM 1280 O O . VAL A 1 162 ? -11.161 -4.664 18.238 1.00 86.31 162 VAL A O 1
ATOM 1283 N N . LEU A 1 163 ? -13.102 -3.828 19.004 1.00 85.50 163 LEU A N 1
ATOM 1284 C CA . LEU A 1 163 ? -12.999 -2.565 18.255 1.00 85.50 163 LEU A CA 1
ATOM 1285 C C . LEU A 1 163 ? -11.738 -1.792 18.644 1.00 85.50 163 LEU A C 1
ATOM 1287 O O . LEU A 1 163 ? -11.009 -1.315 17.773 1.00 85.50 163 LEU A O 1
ATOM 1291 N N . LEU A 1 164 ? -11.462 -1.688 19.945 1.00 87.19 164 LEU A N 1
ATOM 1292 C CA . LEU A 1 164 ? -10.297 -0.967 20.444 1.00 87.19 164 LEU A CA 1
ATOM 1293 C C . LEU A 1 164 ? -8.998 -1.676 20.039 1.00 87.19 164 LEU A C 1
ATOM 1295 O O . LEU A 1 164 ? -8.075 -1.025 19.554 1.00 87.19 164 LEU A O 1
ATOM 1299 N N . GLY A 1 165 ? -8.957 -3.007 20.128 1.00 87.38 165 GLY A N 1
ATOM 1300 C CA . GLY A 1 165 ? -7.851 -3.830 19.641 1.00 87.38 165 GLY A CA 1
ATOM 1301 C C . GLY A 1 165 ? -7.615 -3.669 18.138 1.00 87.38 165 GLY A C 1
ATOM 1302 O O . GLY A 1 165 ? -6.475 -3.498 17.714 1.00 87.38 165 GLY A O 1
ATOM 1303 N N . CYS A 1 166 ? -8.683 -3.626 17.338 1.00 86.31 166 CYS A N 1
ATOM 1304 C CA . CYS A 1 166 ? -8.613 -3.355 15.902 1.00 86.31 166 CYS A CA 1
ATOM 1305 C C . CYS A 1 166 ? -8.062 -1.956 15.616 1.00 86.31 166 CYS A C 1
ATOM 1307 O O . CYS A 1 166 ? -7.179 -1.806 14.776 1.00 86.31 166 CYS A O 1
ATOM 1309 N N . SER A 1 167 ? -8.535 -0.936 16.338 1.00 87.00 167 SER A N 1
ATOM 1310 C CA . SER A 1 167 ? -8.045 0.437 16.179 1.00 87.00 167 SER A CA 1
ATOM 1311 C C . SER A 1 167 ? -6.564 0.570 16.551 1.00 87.00 167 SER A C 1
ATOM 1313 O O . SER A 1 167 ? -5.816 1.248 15.851 1.00 87.00 167 SER A O 1
ATOM 1315 N N . LEU A 1 168 ? -6.118 -0.131 17.600 1.00 89.31 168 LEU A N 1
ATOM 1316 C CA . LEU A 1 168 ? -4.720 -0.173 18.016 1.00 89.31 168 LEU A CA 1
ATOM 1317 C C . LEU A 1 168 ? -3.859 -0.896 16.977 1.00 89.31 168 LEU A C 1
ATOM 1319 O O . LEU A 1 168 ? -2.775 -0.422 16.646 1.00 89.31 168 LEU A O 1
ATOM 1323 N N . LEU A 1 169 ? -4.345 -2.022 16.446 1.00 87.38 169 LEU A N 1
ATOM 1324 C CA . LEU A 1 169 ? -3.665 -2.770 15.393 1.00 87.38 169 LEU A CA 1
ATOM 1325 C C . LEU A 1 169 ? -3.493 -1.905 14.140 1.00 87.38 169 LEU A C 1
ATOM 1327 O O . LEU A 1 169 ? -2.393 -1.819 13.607 1.00 87.38 169 LEU A O 1
ATOM 1331 N N . LEU A 1 170 ? -4.545 -1.205 13.713 1.00 85.81 170 LEU A N 1
ATOM 1332 C CA . LEU A 1 170 ? -4.490 -0.255 12.601 1.00 85.81 170 LEU A CA 1
ATOM 1333 C C . LEU A 1 170 ? -3.538 0.913 12.877 1.00 85.81 170 LEU A C 1
ATOM 1335 O O . LEU A 1 170 ? -2.754 1.277 12.008 1.00 85.81 170 LEU A O 1
ATOM 1339 N N . ALA A 1 171 ? -3.540 1.474 14.087 1.00 87.12 171 ALA A N 1
ATOM 1340 C CA . ALA A 1 171 ? -2.590 2.521 14.463 1.00 87.12 171 ALA A CA 1
ATOM 1341 C C . ALA A 1 171 ? -1.135 2.015 14.430 1.00 87.12 171 ALA A C 1
ATOM 1343 O O . ALA A 1 171 ? -0.233 2.732 13.992 1.00 87.12 171 ALA A O 1
ATOM 1344 N N . LEU A 1 172 ? -0.907 0.762 14.835 1.00 87.50 172 LEU A N 1
ATOM 1345 C CA . LEU A 1 172 ? 0.398 0.113 14.741 1.00 87.50 172 LEU A CA 1
ATOM 1346 C C . LEU A 1 172 ? 0.809 -0.140 13.284 1.00 87.50 172 LEU A C 1
ATOM 1348 O O . LEU A 1 172 ? 1.995 -0.058 12.984 1.00 87.50 172 LEU A O 1
ATOM 1352 N N . LEU A 1 173 ? -0.146 -0.407 12.388 1.00 83.44 173 LEU A N 1
ATOM 1353 C CA . LEU A 1 173 ? 0.069 -0.531 10.940 1.00 83.44 173 LEU A CA 1
ATOM 1354 C C . LEU A 1 173 ? 0.296 0.826 10.255 1.00 83.44 173 LEU A C 1
ATOM 1356 O O . LEU A 1 173 ? 1.034 0.904 9.272 1.00 83.44 173 LEU A O 1
ATOM 1360 N N . LEU A 1 174 ? -0.259 1.909 10.801 1.00 85.44 174 LEU A N 1
ATOM 1361 C CA . LEU A 1 174 ? -0.090 3.259 10.266 1.00 85.44 174 LEU A CA 1
ATOM 1362 C C . LEU A 1 174 ? 1.369 3.727 10.353 1.00 85.44 174 LEU A C 1
ATOM 1364 O O . LEU A 1 174 ? 1.880 4.335 9.416 1.00 85.44 174 LEU A O 1
ATOM 1368 N N . ALA A 1 175 ? 2.071 3.416 11.446 1.00 83.69 175 ALA A N 1
ATOM 1369 C CA . ALA A 1 175 ? 3.475 3.789 11.631 1.00 83.69 175 ALA A CA 1
ATOM 1370 C C . ALA A 1 175 ? 4.413 3.261 10.516 1.00 83.69 175 ALA A C 1
ATOM 1372 O O . ALA A 1 175 ? 5.114 4.073 9.901 1.00 83.69 175 ALA A O 1
ATOM 1373 N N . PRO A 1 176 ? 4.434 1.953 10.181 1.00 80.25 176 PRO A N 1
ATOM 1374 C CA . PRO A 1 176 ? 5.205 1.448 9.052 1.00 80.25 176 PRO A CA 1
ATOM 1375 C C . PRO A 1 176 ? 4.669 1.958 7.708 1.00 80.25 176 PRO A C 1
ATOM 1377 O O . PRO A 1 176 ? 5.466 2.178 6.797 1.00 80.25 176 PRO A O 1
ATOM 1380 N N . LEU A 1 177 ? 3.366 2.226 7.561 1.00 80.94 177 LEU A N 1
ATOM 1381 C CA . LEU A 1 177 ? 2.832 2.848 6.342 1.00 80.94 177 LEU A CA 1
ATOM 1382 C C . LEU A 1 177 ? 3.405 4.254 6.107 1.00 80.94 177 LEU A C 1
ATOM 1384 O O . LEU A 1 177 ? 3.855 4.573 5.006 1.00 80.94 177 LEU A O 1
ATOM 1388 N N . VAL A 1 178 ? 3.436 5.087 7.148 1.00 83.88 178 VAL A N 1
ATOM 1389 C CA . VAL A 1 178 ? 4.020 6.435 7.101 1.00 83.88 178 VAL A CA 1
ATOM 1390 C C . VAL A 1 178 ? 5.518 6.347 6.828 1.00 83.88 178 VAL A C 1
ATOM 1392 O O . VAL A 1 178 ? 6.032 7.062 5.969 1.00 83.88 178 VAL A O 1
ATOM 1395 N N . TRP A 1 179 ? 6.215 5.433 7.506 1.00 82.50 179 TRP A N 1
ATOM 1396 C CA . TRP A 1 179 ? 7.644 5.213 7.303 1.00 82.50 179 TRP A CA 1
ATOM 1397 C C . TRP A 1 179 ? 7.971 4.820 5.860 1.00 82.50 179 TRP A C 1
ATOM 1399 O O . TRP A 1 179 ? 8.842 5.418 5.231 1.00 82.50 179 TRP A O 1
ATOM 1409 N N . THR A 1 180 ? 7.249 3.844 5.307 1.00 77.38 180 THR A N 1
ATOM 1410 C CA . THR A 1 180 ? 7.440 3.406 3.916 1.00 77.38 180 THR A CA 1
ATOM 1411 C C . THR A 1 180 ? 7.118 4.520 2.926 1.00 77.38 180 THR A C 1
ATOM 1413 O O . THR A 1 180 ? 7.896 4.735 2.001 1.00 77.38 180 THR A O 1
ATOM 1416 N N . THR A 1 181 ? 6.054 5.295 3.158 1.00 79.69 181 THR A N 1
ATOM 1417 C CA . THR A 1 181 ? 5.722 6.473 2.339 1.00 79.69 181 THR A CA 1
ATOM 1418 C C . THR A 1 181 ? 6.848 7.504 2.359 1.00 79.69 181 THR A C 1
ATOM 1420 O O . THR A 1 181 ? 7.250 7.995 1.306 1.00 79.69 181 THR A O 1
ATOM 1423 N N . HIS A 1 182 ? 7.398 7.800 3.540 1.00 81.19 182 HIS A N 1
ATOM 1424 C CA . HIS A 1 182 ? 8.511 8.732 3.686 1.00 81.19 182 HIS A CA 1
ATOM 1425 C C . HIS A 1 182 ? 9.745 8.258 2.917 1.00 81.19 182 HIS A C 1
ATOM 1427 O O . HIS A 1 182 ? 10.339 9.037 2.178 1.00 81.19 182 HIS A O 1
ATOM 1433 N N . VAL A 1 183 ? 10.124 6.981 3.032 1.00 76.75 183 VAL A N 1
ATOM 1434 C CA . VAL A 1 183 ? 11.274 6.467 2.276 1.00 76.75 183 VAL A CA 1
ATOM 1435 C C . VAL A 1 183 ? 11.035 6.557 0.772 1.00 76.75 183 VAL A C 1
ATOM 1437 O O . VAL A 1 183 ? 11.891 7.054 0.051 1.00 76.75 183 VAL A O 1
ATOM 1440 N N . VAL A 1 184 ? 9.870 6.129 0.295 1.00 74.06 184 VAL A N 1
ATOM 1441 C CA . VAL A 1 184 ? 9.547 6.138 -1.138 1.00 74.06 184 VAL A CA 1
ATOM 1442 C C . VAL A 1 184 ? 9.534 7.570 -1.684 1.00 74.06 184 VAL A C 1
ATOM 1444 O O . VAL A 1 184 ? 9.961 7.810 -2.811 1.00 74.06 184 VAL A O 1
ATOM 1447 N N . TYR A 1 185 ? 9.099 8.539 -0.879 1.00 78.81 185 TYR A N 1
ATOM 1448 C CA . TYR A 1 185 ? 9.182 9.955 -1.217 1.00 78.81 185 TYR A CA 1
ATOM 1449 C C . TYR A 1 185 ? 10.636 10.441 -1.345 1.00 78.81 185 TYR A C 1
ATOM 1451 O O . TYR A 1 185 ? 10.970 11.151 -2.293 1.00 78.81 185 TYR A O 1
ATOM 1459 N N . ILE A 1 186 ? 11.525 10.023 -0.439 1.00 75.62 186 ILE A N 1
ATOM 1460 C CA . ILE A 1 186 ? 12.962 10.316 -0.550 1.00 75.62 186 ILE A CA 1
ATOM 1461 C C . ILE A 1 186 ? 13.568 9.655 -1.797 1.00 75.62 186 ILE A C 1
ATOM 1463 O O . ILE A 1 186 ? 14.336 10.304 -2.511 1.00 75.62 186 ILE A O 1
ATOM 1467 N N . ASP A 1 187 ? 13.191 8.411 -2.104 1.00 72.44 187 ASP A N 1
ATOM 1468 C CA . ASP A 1 187 ? 13.625 7.706 -3.315 1.00 72.44 187 ASP A CA 1
ATOM 1469 C C . ASP A 1 187 ? 13.174 8.459 -4.573 1.00 72.44 187 ASP A C 1
ATOM 1471 O O . ASP A 1 187 ? 13.964 8.639 -5.500 1.00 72.44 187 ASP A O 1
ATOM 1475 N N . PHE A 1 188 ? 11.935 8.963 -4.591 1.00 73.62 188 PHE A N 1
ATOM 1476 C CA . PHE A 1 188 ? 11.411 9.793 -5.674 1.00 73.62 188 PHE A CA 1
ATOM 1477 C C . PHE A 1 188 ? 12.232 11.073 -5.878 1.00 73.62 188 PHE A C 1
ATOM 1479 O O . PHE A 1 188 ? 12.627 11.363 -7.007 1.00 73.62 188 PHE A O 1
ATOM 1486 N N . LEU A 1 189 ? 12.527 11.812 -4.801 1.00 75.62 189 LEU A N 1
ATOM 1487 C CA . LEU A 1 189 ? 13.324 13.043 -4.866 1.00 75.62 189 LEU A CA 1
ATOM 1488 C C . LEU A 1 189 ? 14.748 12.787 -5.366 1.00 75.62 189 LEU A C 1
ATOM 1490 O O . LEU A 1 189 ? 15.282 13.545 -6.175 1.00 75.62 189 LEU A O 1
ATOM 1494 N N . PHE A 1 190 ? 15.367 11.701 -4.908 1.00 72.38 190 PHE A N 1
ATOM 1495 C CA . PHE A 1 190 ? 16.686 11.305 -5.388 1.00 72.38 190 PHE A CA 1
ATOM 1496 C C . PHE A 1 190 ? 16.652 11.011 -6.892 1.00 72.38 190 PHE A C 1
ATOM 1498 O O . PHE A 1 190 ? 17.482 11.477 -7.671 1.00 72.38 190 PHE A O 1
ATOM 1505 N N . ILE A 1 191 ? 15.638 10.263 -7.311 1.00 71.06 191 ILE A N 1
ATOM 1506 C CA . ILE A 1 191 ? 15.408 9.890 -8.695 1.00 71.06 191 ILE A CA 1
ATOM 1507 C C . ILE A 1 191 ? 15.158 11.120 -9.589 1.00 71.06 191 ILE A C 1
ATOM 1509 O O . ILE A 1 191 ? 15.667 11.153 -10.714 1.00 71.06 191 ILE A O 1
ATOM 1513 N N . SER A 1 192 ? 14.406 12.125 -9.131 1.00 73.88 192 SER A N 1
ATOM 1514 C CA . SER A 1 192 ? 14.157 13.352 -9.901 1.00 73.88 192 SER A CA 1
ATOM 1515 C C . SER A 1 192 ? 15.425 14.195 -10.054 1.00 73.88 192 SER A C 1
ATOM 1517 O O . SER A 1 192 ? 15.724 14.636 -11.158 1.00 73.88 192 SER A O 1
ATOM 1519 N N . GLN A 1 193 ? 16.233 14.324 -8.997 1.00 74.44 193 GLN A N 1
ATOM 1520 C CA . GLN A 1 193 ? 17.515 15.043 -9.048 1.00 74.44 193 GLN A CA 1
ATOM 1521 C C . GLN A 1 193 ? 18.521 14.385 -10.004 1.00 74.44 193 GLN A C 1
ATOM 1523 O O . GLN A 1 193 ? 19.239 15.061 -10.742 1.00 74.44 193 GLN A O 1
ATOM 1528 N N . VAL A 1 194 ? 18.559 13.049 -10.043 1.00 70.88 194 VAL A N 1
ATOM 1529 C CA . VAL A 1 194 ? 19.393 12.324 -11.015 1.00 70.88 194 VAL A CA 1
ATOM 1530 C C . VAL A 1 194 ? 18.898 12.545 -12.452 1.00 70.88 194 VAL A C 1
ATOM 1532 O O . VAL A 1 194 ? 19.706 12.558 -13.374 1.00 70.88 194 VAL A O 1
ATOM 1535 N N . ASP A 1 195 ? 17.590 12.738 -12.669 1.00 72.69 195 ASP A N 1
ATOM 1536 C CA . ASP A 1 195 ? 17.072 13.084 -14.006 1.00 72.69 195 ASP A CA 1
ATOM 1537 C C . ASP A 1 195 ? 17.542 14.453 -14.461 1.00 72.69 195 ASP A C 1
ATOM 1539 O O . ASP A 1 195 ? 18.001 14.616 -15.586 1.00 72.69 195 ASP A O 1
ATOM 1543 N N . GLU A 1 196 ? 17.423 15.428 -13.567 1.00 76.50 196 GLU A N 1
ATOM 1544 C CA . GLU A 1 196 ? 17.762 16.811 -13.852 1.00 76.50 196 GLU A CA 1
ATOM 1545 C C . GLU A 1 196 ? 19.256 16.945 -14.151 1.00 76.50 196 GLU A C 1
ATOM 1547 O O . GLU A 1 196 ? 19.634 17.539 -15.157 1.00 76.50 196 GLU A O 1
ATOM 1552 N N . THR A 1 197 ? 20.112 16.290 -13.363 1.00 75.31 197 THR A N 1
ATOM 1553 C CA . THR A 1 197 ? 21.561 16.269 -13.624 1.00 75.31 197 THR A CA 1
ATOM 1554 C C . THR A 1 197 ? 21.906 15.579 -14.946 1.00 75.31 197 THR A C 1
ATOM 1556 O O . THR A 1 197 ? 22.742 16.086 -15.691 1.00 75.31 197 THR A O 1
ATOM 1559 N N . LEU A 1 198 ? 21.229 14.479 -15.298 1.00 72.94 198 LEU A N 1
ATOM 1560 C CA . LEU A 1 198 ? 21.381 13.826 -16.604 1.00 72.94 198 LEU A CA 1
ATOM 1561 C C . LEU A 1 198 ? 20.921 14.712 -17.766 1.00 72.94 198 LEU A C 1
ATOM 1563 O O . LEU A 1 198 ? 21.566 14.720 -18.815 1.00 72.94 198 LEU A O 1
ATOM 1567 N N . HIS A 1 199 ? 19.818 15.442 -17.603 1.00 73.88 199 HIS A N 1
ATOM 1568 C CA . HIS A 1 199 ? 19.308 16.353 -18.624 1.00 73.88 199 HIS A CA 1
ATOM 1569 C C . HIS A 1 199 ? 20.275 17.515 -18.849 1.00 73.88 199 HIS A C 1
ATOM 1571 O O . HIS A 1 199 ? 20.665 17.776 -19.985 1.00 73.88 199 HIS A O 1
ATOM 1577 N N . MET A 1 200 ? 20.743 18.138 -17.766 1.00 78.12 200 MET A N 1
ATOM 1578 C CA . MET A 1 200 ? 21.735 19.214 -17.805 1.00 78.12 200 MET A CA 1
ATOM 1579 C C . MET A 1 200 ? 23.047 18.752 -18.450 1.00 78.12 200 MET A C 1
ATOM 1581 O O . MET A 1 200 ? 23.623 19.472 -19.263 1.00 78.12 200 MET A O 1
ATOM 1585 N N . LEU A 1 201 ? 23.498 17.528 -18.157 1.00 73.88 201 LEU A N 1
ATOM 1586 C CA . LEU A 1 201 ? 24.695 16.960 -18.777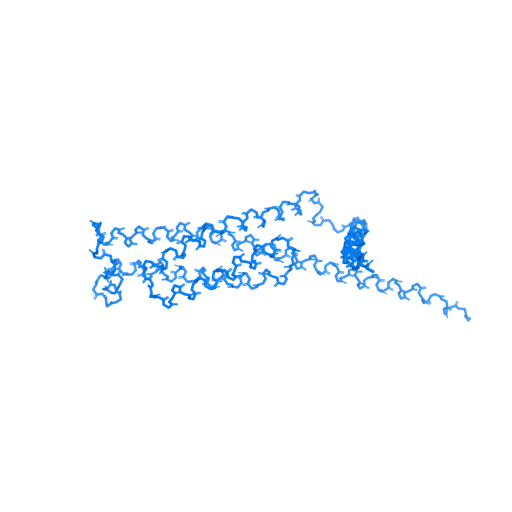 1.00 73.88 201 LEU A CA 1
ATOM 1587 C C . LEU A 1 201 ? 24.481 16.636 -20.261 1.00 73.88 201 LEU A C 1
ATOM 1589 O O . LEU A 1 201 ? 25.361 16.876 -21.080 1.00 73.88 201 LEU A O 1
ATOM 1593 N N . LYS A 1 202 ? 23.303 16.129 -20.640 1.00 77.31 202 LYS A N 1
ATOM 1594 C CA . LYS A 1 202 ? 22.959 15.896 -22.049 1.00 77.31 202 LYS A CA 1
ATOM 1595 C C . LYS A 1 202 ? 22.944 17.204 -22.836 1.00 77.31 202 LYS A C 1
ATOM 1597 O O . LYS A 1 202 ? 23.466 17.237 -23.947 1.00 77.31 202 LYS A O 1
ATOM 1602 N N . GLU A 1 203 ? 22.386 18.268 -22.267 1.00 78.88 203 GLU A N 1
ATOM 1603 C CA . GLU A 1 203 ? 22.424 19.602 -22.865 1.00 78.88 203 GLU A CA 1
ATOM 1604 C C . GLU A 1 203 ? 23.854 20.142 -22.967 1.00 78.88 203 GLU A C 1
ATOM 1606 O O . GLU A 1 203 ? 24.215 20.710 -23.996 1.00 78.88 203 GLU A O 1
ATOM 1611 N N . ALA A 1 204 ? 24.681 19.947 -21.936 1.00 77.38 204 ALA A N 1
ATOM 1612 C CA . ALA A 1 204 ? 26.088 20.337 -21.963 1.00 77.38 204 ALA A CA 1
ATOM 1613 C C . ALA A 1 204 ? 26.860 19.580 -23.056 1.00 77.38 204 ALA A C 1
ATOM 1615 O O . ALA A 1 204 ? 27.530 20.208 -23.871 1.00 77.38 204 ALA A O 1
ATOM 1616 N N . ASN A 1 205 ? 26.687 18.260 -23.154 1.00 78.12 205 ASN A N 1
ATOM 1617 C CA . ASN A 1 205 ? 27.314 17.435 -24.189 1.00 78.12 205 ASN A CA 1
ATOM 1618 C C . ASN A 1 205 ? 26.820 17.790 -25.598 1.00 78.12 205 ASN A C 1
ATOM 1620 O O . ASN A 1 205 ? 27.604 17.776 -26.545 1.00 78.12 205 ASN A O 1
ATOM 1624 N N . GLN A 1 206 ? 25.543 18.151 -25.758 1.00 75.94 206 GLN A N 1
ATOM 1625 C CA . GLN A 1 206 ? 25.036 18.651 -27.037 1.00 75.94 206 GLN A CA 1
ATOM 1626 C C . GLN A 1 206 ? 25.650 20.002 -27.413 1.00 75.94 206 GLN A C 1
ATOM 1628 O O . GLN A 1 206 ? 25.991 20.178 -28.578 1.00 75.94 206 GLN A O 1
ATOM 1633 N N . LYS A 1 207 ? 25.831 20.921 -26.455 1.00 75.62 207 LYS A N 1
ATOM 1634 C CA . LYS A 1 207 ? 26.496 22.215 -26.686 1.00 75.62 207 LYS A CA 1
ATOM 1635 C C . LYS A 1 207 ? 27.968 22.036 -27.064 1.00 75.62 207 LYS A C 1
ATOM 1637 O O . LYS A 1 207 ? 28.372 22.554 -28.095 1.00 75.62 207 LYS A O 1
ATOM 1642 N N . VAL A 1 208 ? 28.724 21.221 -26.320 1.00 73.12 208 VAL A N 1
ATOM 1643 C CA . VAL A 1 208 ? 30.133 20.903 -26.636 1.00 73.12 208 VAL A CA 1
ATOM 1644 C C . VAL A 1 208 ? 30.254 20.269 -28.025 1.00 73.12 208 VAL A C 1
ATOM 1646 O O . VAL A 1 208 ? 31.057 20.709 -28.840 1.00 73.12 208 VAL A O 1
ATOM 1649 N N . SER A 1 209 ? 29.386 19.305 -28.356 1.00 66.31 209 SER A N 1
ATOM 1650 C CA . SER A 1 209 ? 29.368 18.700 -29.693 1.00 66.31 209 SER A CA 1
ATOM 1651 C C . SER A 1 209 ? 28.981 19.686 -30.805 1.00 66.31 209 SER A C 1
ATOM 1653 O O . SER A 1 209 ? 29.335 19.446 -31.958 1.00 66.31 209 SER A O 1
ATOM 1655 N N . GLN A 1 210 ? 28.233 20.753 -30.507 1.00 61.44 210 GLN A N 1
ATOM 1656 C CA . GLN A 1 210 ? 27.907 21.807 -31.473 1.00 61.44 210 GLN A CA 1
ATOM 1657 C C . GLN A 1 210 ? 29.076 22.781 -31.655 1.00 61.44 210 GLN A C 1
ATOM 1659 O O . GLN A 1 210 ? 29.357 23.190 -32.784 1.00 61.44 210 GLN A O 1
ATOM 1664 N N . ASP A 1 211 ? 29.776 23.103 -30.567 1.00 59.28 211 ASP A N 1
ATOM 1665 C CA . ASP A 1 211 ? 30.939 23.986 -30.572 1.00 59.28 211 ASP A CA 1
ATOM 1666 C C . ASP A 1 211 ? 32.141 23.349 -31.283 1.00 59.28 211 ASP A C 1
ATOM 1668 O O . ASP A 1 211 ? 32.821 24.056 -32.020 1.00 59.28 211 ASP A O 1
ATOM 1672 N N . ASP A 1 212 ? 32.336 22.027 -31.193 1.00 56.66 212 ASP A N 1
ATOM 1673 C CA . ASP A 1 212 ? 33.377 21.294 -31.941 1.00 56.66 212 ASP A CA 1
ATOM 1674 C C . ASP A 1 212 ? 33.096 21.197 -33.456 1.00 56.66 212 ASP A C 1
ATOM 1676 O O . ASP A 1 212 ? 34.016 21.052 -34.263 1.00 56.66 212 ASP A O 1
ATOM 1680 N N . VAL A 1 213 ? 31.835 21.331 -33.883 1.00 55.62 213 VAL A N 1
ATOM 1681 C CA . VAL A 1 213 ? 31.458 21.397 -35.312 1.00 55.62 213 VAL A CA 1
ATOM 1682 C C . VAL A 1 213 ? 31.590 22.829 -35.868 1.00 55.62 213 VAL A C 1
ATOM 1684 O O . VAL A 1 213 ? 31.650 23.035 -37.083 1.00 55.62 213 VAL A O 1
ATOM 1687 N N . SER A 1 214 ? 31.691 23.830 -34.991 1.00 50.41 214 SER A N 1
ATOM 1688 C CA . SER A 1 214 ? 31.724 25.259 -35.310 1.00 50.41 214 SER A CA 1
ATOM 1689 C C . SER A 1 214 ? 33.109 25.929 -35.506 1.00 50.41 214 SER A C 1
ATOM 1691 O O . SER A 1 214 ? 33.120 27.025 -36.075 1.00 50.41 214 SER A O 1
ATOM 1693 N N . PRO A 1 215 ? 34.308 25.376 -35.186 1.00 50.16 215 PRO A N 1
ATOM 1694 C CA . PRO A 1 215 ? 35.543 26.149 -35.346 1.00 50.16 215 PRO A CA 1
ATOM 1695 C C . PRO A 1 215 ? 36.055 26.172 -36.792 1.00 50.16 215 PRO A C 1
ATOM 1697 O O . PRO A 1 215 ? 36.945 26.952 -37.109 1.00 50.16 215 PRO A O 1
ATOM 1700 N N . ASN A 1 216 ? 35.479 25.381 -37.707 1.00 45.00 216 ASN A N 1
ATOM 1701 C CA . ASN A 1 216 ? 35.884 25.381 -39.119 1.00 45.00 216 ASN A CA 1
ATOM 1702 C C . ASN A 1 216 ? 35.176 26.439 -39.987 1.00 45.00 216 ASN A C 1
ATOM 1704 O O . ASN A 1 216 ? 35.313 26.414 -41.209 1.00 45.00 216 ASN A O 1
ATOM 1708 N N . ARG A 1 217 ? 34.450 27.399 -39.393 1.00 42.44 217 ARG A N 1
ATOM 1709 C CA . ARG A 1 217 ? 33.953 28.588 -40.121 1.00 42.44 217 ARG A CA 1
ATOM 1710 C C . ARG A 1 217 ? 34.699 29.891 -39.844 1.00 42.44 217 ARG A C 1
ATOM 1712 O O . ARG A 1 217 ? 34.321 30.909 -40.414 1.00 42.44 217 ARG A O 1
ATOM 1719 N N . MET A 1 218 ? 35.792 29.870 -39.083 1.00 43.31 218 MET A N 1
ATOM 1720 C CA . MET A 1 218 ? 36.738 30.996 -39.033 1.00 43.31 218 MET A CA 1
ATOM 1721 C C . MET A 1 218 ? 38.015 30.679 -39.820 1.00 43.31 218 MET A C 1
ATOM 1723 O O . MET A 1 218 ? 39.126 30.761 -39.312 1.00 43.31 218 MET A O 1
ATOM 1727 N N . MET A 1 219 ? 37.841 30.305 -41.088 1.00 43.88 219 MET A N 1
ATOM 1728 C CA . MET A 1 219 ? 38.846 30.534 -42.126 1.00 43.88 219 MET A CA 1
ATOM 1729 C C . MET A 1 219 ? 38.192 31.377 -43.220 1.00 43.88 219 MET A C 1
ATOM 1731 O O . MET A 1 219 ? 37.752 30.855 -44.242 1.00 43.88 219 MET A O 1
ATOM 1735 N N . PHE A 1 220 ? 38.088 32.676 -42.955 1.00 45.88 220 PHE A N 1
ATOM 1736 C CA . PHE A 1 220 ? 38.038 33.721 -43.972 1.00 45.88 220 PHE A CA 1
ATOM 1737 C C . PHE A 1 220 ? 38.964 34.845 -43.525 1.00 45.88 220 PHE A C 1
ATOM 1739 O O . PHE A 1 220 ? 38.826 35.269 -42.355 1.00 45.88 220 PHE A O 1
#

Sequence (220 aa):
MNEDNHESSSSGCDNQIEFLVSEAEQRRRRVNHLDTEVHGLGYDPFSYCGRRVHVLLLTKLISVLTIPFYVAIIIFISFFGNATSVMFSVIILGSVLISTCYGAFRGAKMCLIPFVIIQLVFLIYDLILITILLLAVVFPKMFLSALLRLPLEDIPFGTDQVLLGCSLLLALLLAPLVWTTHVVYIDFLFISQVDETLHMLKEANQKVSQDDVSPNRMMF